Protein AF-A0A4Q2JYL3-F1 (afdb_monomer)

Radius of gyration: 33.73 Å; Cα contacts (8 Å, |Δi|>4): 161; chains: 1; bounding box: 104×69×76 Å

Sequence (276 aa):
MSAKNVKRTWGSVMSLVLPLVVVGASAMAISYATLIDVARVNGMPLPELFPILIDVGTVACMVAAAQFRTLGINGRWLAYATFFALSAISVFANATHALGAADLSSTTLGVAIMLAATPPAALVAITHLVMKLVPDIKERERIAAASATRDGARHDAAWRASRRDTRVRDNPTTSRPDATPTTTQSVAVSSAATAVDDAVAGASASDAVMRHTQAATRARSPQMSKGSWRVDARIREALEQGMTPSGREVADWLGGKSTRTGQRYLAAYLERENAA

pLDDT: mean 72.35, std 21.14, range [26.45, 94.62]

Structure (mmCIF, N/CA/C/O backbone):
data_AF-A0A4Q2JYL3-F1
#
_entry.id   AF-A0A4Q2JYL3-F1
#
loop_
_atom_site.group_PDB
_atom_site.id
_atom_site.type_symbol
_atom_site.label_atom_id
_atom_site.label_alt_id
_atom_site.label_comp_id
_atom_site.label_asym_id
_atom_site.label_entity_id
_atom_site.label_seq_id
_atom_site.pdbx_PDB_ins_code
_atom_site.Cartn_x
_atom_site.Cartn_y
_atom_site.Cartn_z
_atom_site.occupancy
_atom_site.B_iso_or_equiv
_atom_site.auth_seq_id
_atom_site.auth_comp_id
_atom_site.auth_asym_id
_atom_site.auth_atom_id
_atom_site.pdbx_PDB_model_num
ATOM 1 N N . MET A 1 1 ? -17.447 31.690 7.468 1.00 38.66 1 MET A N 1
ATOM 2 C CA . MET A 1 1 ? -18.055 30.435 6.970 1.00 38.66 1 MET A CA 1
ATOM 3 C C . MET A 1 1 ? -17.759 29.328 7.973 1.00 38.66 1 MET A C 1
ATOM 5 O O . MET A 1 1 ? -16.604 28.966 8.137 1.00 38.66 1 MET A O 1
ATOM 9 N N . SER A 1 2 ? -18.767 28.876 8.723 1.00 37.22 2 SER A N 1
ATOM 10 C CA . SER A 1 2 ? -18.599 27.862 9.774 1.00 37.22 2 SER A CA 1
ATOM 11 C C . SER A 1 2 ? -18.529 26.471 9.141 1.00 37.22 2 SER A C 1
ATOM 13 O O . SER A 1 2 ? -19.468 26.060 8.455 1.00 37.22 2 SER A O 1
ATOM 15 N N . ALA A 1 3 ? -17.407 25.771 9.322 1.00 47.69 3 ALA A N 1
ATOM 16 C CA . ALA A 1 3 ? -17.228 24.407 8.846 1.00 47.69 3 ALA A CA 1
ATOM 17 C C . ALA A 1 3 ? -18.251 23.502 9.548 1.00 47.69 3 ALA A C 1
ATOM 19 O O . ALA A 1 3 ? -18.114 23.172 10.726 1.00 47.69 3 ALA A O 1
ATOM 20 N N . LYS A 1 4 ? -19.316 23.128 8.828 1.00 48.03 4 LYS A N 1
ATOM 21 C CA . LYS A 1 4 ? -20.275 22.119 9.287 1.00 48.03 4 LYS A CA 1
ATOM 22 C C . LYS A 1 4 ? -19.479 20.871 9.669 1.00 48.03 4 LYS A C 1
ATOM 24 O O . LYS A 1 4 ? -18.744 20.343 8.842 1.00 48.03 4 LYS A O 1
ATOM 29 N N . ASN A 1 5 ? -19.633 20.422 10.916 1.00 46.19 5 ASN A N 1
ATOM 30 C CA . ASN A 1 5 ? -19.045 19.190 11.438 1.00 46.19 5 ASN A CA 1
ATOM 31 C C . ASN A 1 5 ? -19.449 18.004 10.550 1.00 46.19 5 ASN A C 1
ATOM 33 O O . ASN A 1 5 ? -20.521 17.418 10.723 1.00 46.19 5 ASN A O 1
ATOM 37 N N . VAL A 1 6 ? -18.600 17.667 9.578 1.00 56.69 6 VAL A N 1
ATOM 38 C CA . VAL A 1 6 ? -18.769 16.485 8.737 1.00 56.69 6 VAL A CA 1
ATOM 39 C C . VAL A 1 6 ? -18.528 15.281 9.635 1.00 56.69 6 VAL A C 1
ATOM 41 O O . VAL A 1 6 ? -17.403 15.005 10.048 1.00 56.69 6 VAL A O 1
ATOM 44 N N 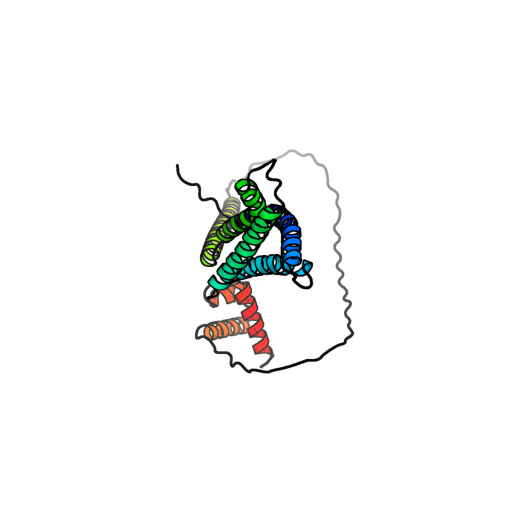. LYS A 1 7 ? -19.603 14.570 9.979 1.00 56.25 7 LYS A N 1
ATOM 45 C CA . LYS A 1 7 ? -19.501 13.303 10.700 1.00 56.25 7 LYS A CA 1
ATOM 46 C C . LYS A 1 7 ? -18.816 12.305 9.769 1.00 56.25 7 LYS A C 1
ATOM 48 O O . LYS A 1 7 ? -19.453 11.815 8.843 1.00 56.25 7 LYS A O 1
ATOM 53 N N . ARG A 1 8 ? -17.529 12.013 9.995 1.00 59.84 8 ARG A N 1
ATOM 54 C CA . ARG A 1 8 ? -16.847 10.881 9.349 1.00 59.84 8 ARG A CA 1
ATOM 55 C C . ARG A 1 8 ? -17.521 9.598 9.823 1.00 59.84 8 ARG A C 1
ATOM 57 O O . ARG A 1 8 ? -17.229 9.097 10.906 1.00 59.84 8 ARG A O 1
ATOM 64 N N . THR A 1 9 ? -18.471 9.097 9.045 1.00 63.50 9 THR A N 1
ATOM 65 C CA . THR A 1 9 ? -19.077 7.791 9.283 1.00 63.50 9 THR A CA 1
ATOM 66 C C . THR A 1 9 ? -18.184 6.715 8.677 1.00 63.50 9 THR A C 1
ATOM 68 O O . THR A 1 9 ? -17.518 6.924 7.664 1.00 63.50 9 THR A O 1
ATOM 71 N N . TRP A 1 10 ? -18.158 5.537 9.300 1.00 65.19 10 TRP A N 1
ATOM 72 C CA . TRP A 1 10 ? -17.388 4.393 8.802 1.00 65.19 10 TRP A CA 1
ATOM 73 C C . TRP A 1 10 ? -17.816 3.988 7.378 1.00 65.19 10 TRP A C 1
ATOM 75 O O . TRP A 1 10 ? -16.980 3.589 6.574 1.00 65.19 10 TRP A O 1
ATOM 85 N N . GLY A 1 11 ? -19.086 4.224 7.025 1.00 66.00 11 GLY A N 1
ATOM 86 C CA . GLY A 1 11 ? -19.598 4.078 5.661 1.00 66.00 11 GLY A CA 1
ATOM 87 C C . GLY A 1 11 ? -18.882 4.956 4.626 1.00 66.00 11 GLY A C 1
ATOM 88 O O . GLY A 1 11 ? -18.621 4.479 3.529 1.00 66.00 11 GLY A O 1
ATOM 89 N N . SER A 1 12 ? -18.469 6.182 4.978 1.00 69.31 12 SER A N 1
ATOM 90 C CA . SER A 1 12 ? -17.684 7.048 4.080 1.00 69.31 12 SER A CA 1
ATOM 91 C C . SER A 1 12 ? -16.256 6.544 3.847 1.00 69.31 12 SER A C 1
ATOM 93 O O . SER A 1 12 ? -15.650 6.854 2.828 1.00 69.31 12 SER A O 1
ATOM 95 N N . VAL A 1 13 ? -15.696 5.775 4.787 1.00 69.31 13 VAL A N 1
ATOM 96 C CA . VAL A 1 13 ? -14.394 5.116 4.592 1.00 69.31 13 VAL A CA 1
ATOM 97 C C . VAL A 1 13 ? -14.570 3.881 3.712 1.00 69.31 13 VAL A C 1
ATOM 99 O O . VAL A 1 13 ? -13.780 3.657 2.803 1.00 69.31 13 VAL A O 1
ATOM 102 N N . MET A 1 14 ? -15.632 3.105 3.940 1.00 76.69 14 MET A N 1
ATOM 103 C CA . MET A 1 14 ? -15.923 1.913 3.140 1.00 76.69 14 MET A CA 1
ATOM 104 C C . MET A 1 14 ? -16.265 2.242 1.684 1.00 76.69 14 MET A C 1
ATOM 106 O O . MET A 1 14 ? -15.855 1.506 0.793 1.00 76.69 14 MET A O 1
ATOM 110 N N . SER A 1 15 ? -16.919 3.376 1.409 1.00 79.69 15 SER A N 1
ATOM 111 C CA . SER A 1 15 ? -17.179 3.817 0.031 1.00 79.69 15 SER A CA 1
ATOM 112 C C . SER A 1 15 ? -15.904 4.107 -0.768 1.00 79.69 15 SER A C 1
ATOM 114 O O . SER A 1 15 ? -15.945 4.117 -1.994 1.00 79.69 15 SER A O 1
ATOM 116 N N . LEU A 1 16 ? -14.766 4.329 -0.098 1.00 80.50 16 LEU A N 1
ATOM 117 C CA . LEU A 1 16 ? -13.471 4.536 -0.749 1.00 80.50 16 LEU A CA 1
ATOM 118 C C . LEU A 1 16 ? -12.736 3.228 -1.059 1.00 80.50 16 LEU A C 1
ATOM 120 O O . LEU A 1 16 ? -11.758 3.259 -1.796 1.00 80.50 16 LEU A O 1
ATOM 124 N N . VAL A 1 17 ? -13.189 2.087 -0.532 1.00 83.75 17 VAL A N 1
ATOM 125 C CA . VAL A 1 17 ? -12.500 0.802 -0.728 1.00 83.75 17 VAL A CA 1
ATOM 126 C C . VAL A 1 17 ? -12.517 0.399 -2.197 1.00 83.75 17 VAL A C 1
ATOM 128 O O . VAL A 1 17 ? -11.471 0.081 -2.746 1.00 83.75 17 VAL A O 1
ATOM 131 N N . LEU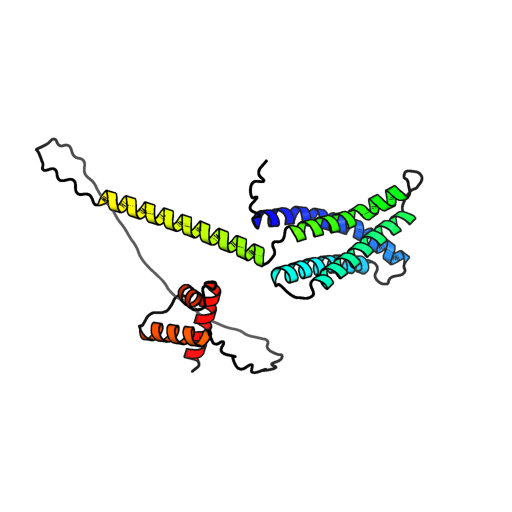 A 1 18 ? -13.676 0.465 -2.856 1.00 85.19 18 LEU A N 1
ATOM 132 C CA . LEU A 1 18 ? -13.796 0.089 -4.264 1.00 85.19 18 LEU A CA 1
ATOM 133 C C . LEU A 1 18 ? -12.893 0.932 -5.191 1.00 85.19 18 LEU A C 1
ATOM 135 O O . LEU A 1 18 ? -12.086 0.337 -5.904 1.00 85.19 18 LEU A O 1
ATOM 139 N N . PRO A 1 19 ? -12.947 2.281 -5.180 1.00 84.50 19 PRO A N 1
ATOM 140 C CA . PRO A 1 19 ? -12.054 3.078 -6.019 1.00 84.50 19 PRO A CA 1
ATOM 141 C C . PRO A 1 19 ? -10.578 2.892 -5.644 1.00 84.50 19 PRO A C 1
ATOM 143 O O . PRO A 1 19 ? -9.729 2.902 -6.530 1.00 84.50 19 PRO A O 1
ATOM 146 N N . LEU A 1 20 ? -10.261 2.663 -4.363 1.00 86.06 20 LEU A N 1
ATOM 147 C CA . LEU A 1 20 ? -8.894 2.369 -3.932 1.00 86.06 20 LEU A CA 1
ATOM 148 C C . LEU A 1 20 ? -8.377 1.056 -4.523 1.00 86.06 20 LEU A C 1
ATOM 150 O O . LEU A 1 20 ? -7.242 1.013 -4.984 1.00 86.06 20 LEU A O 1
ATOM 154 N N . VAL A 1 21 ? -9.198 0.005 -4.529 1.00 87.88 21 VAL A N 1
ATOM 155 C CA . VAL A 1 21 ? -8.836 -1.288 -5.121 1.00 87.88 21 VAL A CA 1
ATOM 156 C C . VAL A 1 21 ? -8.638 -1.145 -6.626 1.00 87.88 21 VAL A C 1
ATOM 158 O O . VAL A 1 21 ? -7.640 -1.629 -7.142 1.00 87.88 21 VAL A O 1
ATOM 161 N N . VAL A 1 22 ? -9.529 -0.434 -7.324 1.00 88.88 22 VAL A N 1
ATOM 162 C CA . VAL A 1 22 ? -9.417 -0.230 -8.777 1.00 88.88 22 VAL A CA 1
ATOM 163 C C . VAL A 1 22 ? -8.145 0.543 -9.134 1.00 88.88 22 VAL A C 1
ATOM 165 O O . VAL A 1 22 ? -7.361 0.086 -9.966 1.00 88.88 22 VAL A O 1
ATOM 168 N N . VAL A 1 23 ? -7.904 1.688 -8.489 1.00 85.69 23 VAL A N 1
ATOM 169 C CA . VAL A 1 23 ? -6.715 2.514 -8.753 1.00 85.69 23 VAL A CA 1
ATOM 170 C C . VAL A 1 23 ? -5.442 1.794 -8.315 1.00 85.69 23 VAL A C 1
ATOM 172 O O . VAL A 1 23 ? -4.471 1.767 -9.066 1.00 85.69 23 VAL A O 1
ATOM 175 N N . GLY A 1 24 ? -5.454 1.174 -7.133 1.00 87.31 24 GLY A N 1
ATOM 176 C CA . GLY A 1 24 ? -4.320 0.424 -6.600 1.00 87.31 24 GLY A CA 1
ATOM 177 C C . GLY A 1 24 ? -3.933 -0.749 -7.495 1.00 87.31 24 GLY A C 1
ATOM 178 O O . GLY A 1 24 ? -2.772 -0.855 -7.874 1.00 87.31 24 GLY A O 1
ATOM 179 N N . ALA A 1 25 ? -4.899 -1.576 -7.903 1.00 88.44 25 ALA A N 1
ATOM 180 C CA . ALA A 1 25 ? -4.650 -2.718 -8.779 1.00 88.44 25 ALA A CA 1
ATOM 181 C C . ALA A 1 25 ? -4.160 -2.284 -10.166 1.00 88.44 25 ALA A C 1
ATOM 183 O O . ALA A 1 25 ? -3.231 -2.883 -10.696 1.00 88.44 25 ALA A O 1
ATOM 184 N N . SER A 1 26 ? -4.731 -1.215 -10.731 1.00 89.62 26 SER A N 1
ATOM 185 C CA . SER A 1 26 ? -4.299 -0.689 -12.034 1.00 89.62 26 SER A CA 1
ATOM 186 C C . SER A 1 26 ? -2.867 -0.151 -11.981 1.00 89.62 26 SER A C 1
ATOM 188 O O . SER A 1 26 ? -2.058 -0.449 -12.856 1.00 89.62 26 SER A O 1
ATOM 190 N N . ALA A 1 27 ? -2.527 0.606 -10.934 1.00 90.50 27 ALA A N 1
ATOM 191 C CA . ALA A 1 27 ? -1.177 1.127 -10.740 1.00 90.50 27 ALA A CA 1
ATOM 192 C C . ALA A 1 27 ? -0.156 0.007 -10.492 1.00 90.50 27 ALA A C 1
ATOM 194 O O . ALA A 1 27 ? 0.931 0.035 -11.070 1.00 90.50 27 ALA A O 1
ATOM 195 N N . MET A 1 28 ? -0.517 -0.992 -9.680 1.00 89.56 28 MET A N 1
ATOM 196 C CA . MET A 1 28 ? 0.326 -2.163 -9.441 1.00 89.56 28 MET A CA 1
ATOM 197 C C . MET A 1 28 ? 0.521 -2.983 -10.713 1.00 89.56 28 MET A C 1
ATOM 199 O O . MET A 1 28 ? 1.648 -3.352 -10.996 1.00 89.56 28 MET A O 1
ATOM 203 N N . ALA A 1 29 ? -0.508 -3.178 -11.542 1.00 90.81 29 ALA A N 1
ATOM 204 C CA . ALA A 1 29 ? -0.372 -3.900 -12.808 1.00 90.81 29 ALA A CA 1
ATOM 205 C C . ALA A 1 29 ? 0.616 -3.225 -13.778 1.00 90.81 29 ALA A C 1
ATOM 207 O O . ALA A 1 29 ? 1.434 -3.906 -14.393 1.00 90.81 29 ALA A O 1
ATOM 208 N N . ILE A 1 30 ? 0.579 -1.891 -13.888 1.00 89.81 30 ILE A N 1
ATOM 209 C CA . ILE A 1 30 ? 1.541 -1.135 -14.708 1.00 89.81 30 ILE A CA 1
ATOM 210 C C . ILE A 1 30 ? 2.956 -1.287 -14.136 1.00 89.81 30 ILE A C 1
ATOM 212 O O . ILE A 1 30 ? 3.891 -1.624 -14.860 1.00 89.81 30 ILE A O 1
ATOM 216 N N . SER A 1 31 ? 3.103 -1.087 -12.825 1.00 91.12 31 SER A N 1
ATOM 217 C CA . SER A 1 31 ? 4.386 -1.193 -12.124 1.00 91.12 31 SER A CA 1
ATOM 218 C C . SER A 1 31 ? 4.969 -2.612 -12.194 1.00 91.12 31 SER A C 1
ATOM 220 O O . SER A 1 31 ? 6.175 -2.769 -12.358 1.00 91.12 31 SER A O 1
ATOM 222 N N . TYR A 1 32 ? 4.124 -3.644 -12.149 1.00 93.06 32 TYR A N 1
ATOM 223 C CA . TYR A 1 32 ? 4.496 -5.059 -12.159 1.00 93.06 32 TYR A CA 1
ATOM 224 C C . TYR A 1 32 ? 5.374 -5.409 -13.363 1.00 93.06 32 TYR A C 1
ATOM 226 O O . TYR A 1 32 ? 6.474 -5.931 -13.188 1.00 93.06 32 TYR A O 1
ATOM 234 N N . ALA A 1 33 ? 4.936 -5.042 -14.571 1.00 92.38 33 ALA A N 1
ATOM 235 C CA . ALA A 1 33 ? 5.698 -5.281 -15.795 1.00 92.38 33 ALA A CA 1
ATOM 236 C C . ALA A 1 33 ? 7.063 -4.570 -15.764 1.00 92.38 33 ALA A C 1
ATOM 238 O O . ALA A 1 33 ? 8.092 -5.189 -16.024 1.00 92.38 33 ALA A O 1
ATOM 239 N N . THR A 1 34 ? 7.091 -3.298 -15.351 1.00 92.12 34 THR A N 1
ATOM 240 C CA . THR A 1 34 ? 8.350 -2.535 -15.276 1.00 92.12 34 THR A CA 1
ATOM 241 C C . THR A 1 34 ? 9.332 -3.129 -14.266 1.00 92.12 34 THR A C 1
ATOM 243 O O . THR A 1 34 ? 10.532 -3.190 -14.518 1.00 92.12 34 THR A O 1
ATOM 246 N N . LEU A 1 35 ? 8.831 -3.604 -13.123 1.00 91.44 35 LEU A N 1
ATOM 247 C CA . LEU A 1 35 ? 9.632 -4.196 -12.058 1.00 91.44 35 LEU A CA 1
ATOM 248 C C . LEU A 1 35 ? 10.236 -5.530 -12.493 1.00 91.44 35 LEU A C 1
ATOM 250 O O . LEU A 1 35 ? 11.378 -5.814 -12.138 1.00 91.44 35 LEU A O 1
ATOM 254 N N . ILE A 1 36 ? 9.508 -6.318 -13.284 1.00 94.62 36 ILE A N 1
ATOM 255 C CA . ILE A 1 36 ? 10.031 -7.542 -13.892 1.00 94.62 36 ILE A CA 1
ATOM 256 C C . ILE A 1 36 ? 11.177 -7.222 -14.838 1.00 94.62 36 ILE A C 1
ATOM 258 O O . ILE A 1 36 ? 12.224 -7.861 -14.759 1.00 94.62 36 ILE A O 1
ATOM 262 N N . ASP A 1 37 ? 11.001 -6.242 -15.719 1.00 92.50 37 ASP A N 1
ATOM 263 C CA . ASP A 1 37 ? 12.027 -5.902 -16.700 1.00 92.50 37 ASP A CA 1
ATOM 264 C C . ASP A 1 37 ? 13.274 -5.337 -16.015 1.00 92.50 37 ASP A C 1
ATOM 266 O O . ASP A 1 37 ? 14.391 -5.761 -16.312 1.00 92.50 37 ASP A O 1
ATOM 270 N N . VAL A 1 38 ? 13.100 -4.495 -14.993 1.00 92.12 38 VAL A N 1
ATOM 271 C CA . VAL A 1 38 ? 14.208 -4.046 -14.139 1.00 92.12 38 VAL A CA 1
ATOM 272 C C . VAL A 1 38 ? 14.876 -5.231 -13.434 1.00 92.12 38 VAL A C 1
ATOM 274 O O . VAL A 1 38 ? 16.103 -5.320 -13.433 1.00 92.12 38 VAL A O 1
ATOM 277 N N . ALA A 1 39 ? 14.117 -6.174 -12.872 1.00 92.75 39 ALA A N 1
ATOM 278 C CA . ALA A 1 39 ? 14.670 -7.363 -12.221 1.00 92.75 39 ALA A CA 1
ATOM 279 C C . ALA A 1 39 ? 15.463 -8.249 -13.198 1.00 92.75 39 ALA A C 1
ATOM 281 O O . ALA A 1 39 ? 16.560 -8.703 -12.866 1.00 92.75 39 ALA A O 1
ATOM 282 N N . ARG A 1 40 ? 14.944 -8.450 -14.416 1.00 93.00 40 ARG A N 1
ATOM 283 C CA . ARG A 1 40 ? 15.605 -9.200 -15.496 1.00 93.00 40 ARG A CA 1
ATOM 284 C C . ARG A 1 40 ? 16.917 -8.546 -15.902 1.00 93.00 40 ARG A C 1
ATOM 286 O O . ARG A 1 40 ? 17.938 -9.226 -15.953 1.00 93.00 40 ARG A O 1
ATOM 293 N N . VAL A 1 41 ? 16.906 -7.233 -16.139 1.00 92.00 41 VAL A N 1
ATOM 294 C CA . VAL A 1 41 ? 18.102 -6.468 -16.527 1.00 92.00 41 VAL A CA 1
ATOM 295 C C . VAL A 1 41 ? 19.179 -6.517 -15.439 1.00 92.00 41 VAL A C 1
ATOM 297 O O . VAL A 1 41 ? 20.365 -6.547 -15.751 1.00 92.00 41 VAL A O 1
ATOM 300 N N . ASN A 1 42 ? 18.784 -6.595 -14.166 1.00 90.94 42 ASN A N 1
ATOM 301 C CA . ASN A 1 42 ? 19.707 -6.720 -13.035 1.00 90.94 42 ASN A CA 1
ATOM 302 C C . ASN A 1 42 ? 20.092 -8.178 -12.701 1.00 90.94 42 ASN A C 1
ATOM 304 O O . ASN A 1 42 ? 20.743 -8.418 -11.685 1.00 90.94 42 ASN A O 1
ATOM 308 N N . GLY A 1 43 ? 19.710 -9.157 -13.530 1.00 90.62 43 GLY A N 1
ATOM 309 C CA . GLY A 1 43 ? 20.125 -10.556 -13.380 1.00 90.62 43 GLY A CA 1
ATOM 310 C C . GLY A 1 43 ? 19.503 -11.288 -12.187 1.00 90.62 43 GLY A C 1
ATOM 311 O O . GLY A 1 43 ? 20.082 -12.257 -11.695 1.00 90.62 43 GLY A O 1
ATOM 312 N N . MET A 1 44 ? 18.344 -10.839 -11.692 1.00 92.12 44 MET A N 1
ATOM 313 C CA . MET A 1 44 ? 17.680 -11.486 -10.558 1.00 92.12 44 MET A CA 1
ATOM 314 C C . MET A 1 44 ? 17.120 -12.865 -10.955 1.00 92.12 44 MET A C 1
ATOM 316 O O . MET A 1 44 ? 16.416 -12.969 -11.966 1.00 92.12 44 MET A O 1
ATOM 320 N N . PRO A 1 45 ? 17.354 -13.927 -10.160 1.00 87.31 45 PRO A N 1
ATOM 321 C CA . PRO A 1 45 ? 16.650 -15.187 -10.354 1.00 87.31 45 PRO A CA 1
ATOM 322 C C . PRO A 1 45 ? 15.161 -14.993 -10.031 1.00 87.31 45 PRO A C 1
ATOM 324 O O . PRO A 1 45 ? 14.824 -14.395 -9.013 1.00 87.31 45 PRO A O 1
ATOM 327 N N . LEU A 1 46 ? 14.273 -15.521 -10.882 1.00 93.06 46 LEU A N 1
ATOM 328 C CA . LEU A 1 46 ? 12.809 -15.402 -10.744 1.00 93.06 46 LEU A CA 1
ATOM 329 C C . LEU A 1 46 ? 12.317 -13.935 -10.686 1.00 93.06 46 LEU A C 1
ATOM 331 O O . LEU A 1 46 ? 11.717 -13.517 -9.694 1.00 93.06 46 LEU A O 1
ATOM 335 N N . PRO A 1 47 ? 12.516 -13.149 -11.759 1.00 92.75 47 PRO A N 1
ATOM 336 C CA . PRO A 1 47 ? 12.181 -11.721 -11.796 1.00 92.75 47 PRO A CA 1
ATOM 337 C C . PRO A 1 47 ? 10.695 -11.426 -11.531 1.00 92.75 47 PRO A C 1
ATOM 339 O O . PRO A 1 47 ? 10.366 -10.372 -10.998 1.00 92.75 47 PRO A O 1
ATOM 342 N N . GLU A 1 48 ? 9.809 -12.384 -11.818 1.00 93.44 48 GLU A N 1
ATOM 343 C CA . GLU A 1 48 ? 8.365 -12.318 -11.545 1.00 93.44 48 GLU A CA 1
ATOM 344 C C . GLU A 1 48 ? 8.031 -12.176 -10.050 1.00 93.44 48 GLU A C 1
ATOM 346 O O . GLU A 1 48 ? 6.977 -11.648 -9.693 1.00 93.44 48 GLU A O 1
ATOM 351 N N . LEU A 1 49 ? 8.917 -12.638 -9.156 1.00 94.31 49 LEU A N 1
ATOM 352 C CA . LEU A 1 49 ? 8.709 -12.568 -7.706 1.00 94.31 49 LEU A CA 1
ATOM 353 C C . LEU A 1 49 ? 9.057 -11.199 -7.121 1.00 94.31 49 LEU A C 1
ATOM 355 O O . LEU A 1 49 ? 8.551 -10.846 -6.055 1.00 94.31 49 LEU A O 1
ATOM 359 N N . PHE A 1 50 ? 9.903 -10.426 -7.800 1.00 92.94 50 PHE A N 1
ATOM 360 C CA . PHE A 1 50 ? 10.332 -9.116 -7.327 1.00 92.94 50 PHE A CA 1
ATOM 361 C C . PHE A 1 50 ? 9.160 -8.143 -7.118 1.00 92.94 50 PHE A C 1
ATOM 363 O O . PHE A 1 50 ? 9.001 -7.661 -5.993 1.00 92.94 50 PHE A O 1
ATOM 370 N N . PRO A 1 51 ? 8.282 -7.885 -8.108 1.00 92.44 51 PRO A N 1
ATOM 371 C CA . PRO A 1 51 ? 7.118 -7.034 -7.879 1.00 92.44 51 PRO A CA 1
ATOM 372 C C . PRO A 1 51 ? 6.147 -7.604 -6.846 1.00 92.44 51 PRO A C 1
ATOM 374 O O . PRO A 1 51 ? 5.616 -6.841 -6.046 1.00 92.44 51 PRO A O 1
ATOM 377 N N . ILE A 1 52 ? 5.968 -8.930 -6.784 1.00 93.00 52 ILE A N 1
ATOM 378 C CA . ILE A 1 52 ? 5.093 -9.565 -5.782 1.00 93.00 52 ILE A CA 1
ATOM 379 C C . ILE A 1 52 ? 5.580 -9.229 -4.370 1.00 93.00 52 ILE A C 1
ATOM 381 O O . ILE A 1 52 ? 4.777 -8.882 -3.505 1.00 93.00 52 ILE A O 1
ATOM 385 N N . LEU A 1 53 ? 6.892 -9.289 -4.133 1.00 92.31 53 LEU A N 1
ATOM 386 C CA . LEU A 1 53 ? 7.482 -8.945 -2.843 1.00 92.31 53 LEU A CA 1
ATOM 387 C C . LEU A 1 53 ? 7.236 -7.474 -2.478 1.00 92.31 53 LEU A C 1
ATOM 389 O O . LEU A 1 53 ? 6.889 -7.175 -1.333 1.00 92.31 53 LEU A O 1
ATOM 393 N N . ILE A 1 54 ? 7.387 -6.567 -3.447 1.00 92.12 54 ILE A N 1
ATOM 394 C CA . ILE A 1 54 ? 7.146 -5.133 -3.250 1.00 92.12 54 ILE A CA 1
ATOM 395 C C . ILE A 1 54 ? 5.663 -4.861 -2.968 1.00 92.12 54 ILE A C 1
ATOM 397 O O . ILE A 1 54 ? 5.346 -4.174 -1.994 1.00 92.12 54 ILE A O 1
ATOM 401 N N . ASP A 1 55 ? 4.752 -5.430 -3.754 1.00 91.12 55 ASP A N 1
ATOM 402 C CA . ASP A 1 55 ? 3.314 -5.178 -3.656 1.00 91.12 55 ASP A CA 1
ATOM 403 C C . ASP A 1 55 ? 2.716 -5.790 -2.385 1.00 91.12 55 ASP A C 1
ATOM 405 O O . ASP A 1 55 ? 2.089 -5.090 -1.582 1.00 91.12 55 ASP A O 1
ATOM 409 N N . VAL A 1 56 ? 2.973 -7.080 -2.139 1.00 90.56 56 VAL A N 1
ATOM 410 C CA . VAL A 1 56 ? 2.505 -7.776 -0.931 1.00 90.56 56 VAL A CA 1
ATOM 411 C C . VAL A 1 56 ? 3.129 -7.151 0.314 1.00 90.56 56 VAL A C 1
ATOM 413 O O . VAL A 1 56 ? 2.430 -6.943 1.306 1.00 90.56 56 VAL A O 1
ATOM 416 N N . GLY A 1 57 ? 4.413 -6.783 0.262 1.00 90.62 57 GLY A N 1
ATOM 417 C CA . GLY A 1 57 ? 5.088 -6.074 1.347 1.00 90.62 57 GLY A CA 1
ATOM 418 C C . GLY A 1 57 ? 4.452 -4.713 1.641 1.00 90.62 57 GLY A C 1
ATOM 419 O O . GLY A 1 57 ? 4.219 -4.376 2.804 1.00 90.62 57 GLY A O 1
ATOM 420 N N . THR A 1 58 ? 4.105 -3.949 0.603 1.00 90.62 58 THR A N 1
ATOM 421 C CA . THR A 1 58 ? 3.464 -2.631 0.729 1.00 90.62 58 THR A CA 1
ATOM 422 C C . THR A 1 58 ? 2.073 -2.752 1.352 1.00 90.62 58 THR A C 1
ATOM 424 O O . THR A 1 58 ? 1.761 -2.045 2.316 1.00 90.62 58 THR A O 1
ATOM 427 N N . VAL A 1 59 ? 1.257 -3.699 0.877 1.00 89.06 59 VAL A N 1
ATOM 428 C CA . VAL A 1 59 ? -0.073 -3.984 1.440 1.00 89.06 59 VAL A CA 1
ATOM 429 C C . VAL A 1 59 ? 0.033 -4.484 2.884 1.00 89.06 59 VAL A C 1
ATOM 431 O O . VAL A 1 59 ? -0.699 -4.007 3.754 1.00 89.06 59 VAL A O 1
ATOM 434 N N . ALA A 1 60 ? 0.978 -5.380 3.184 1.00 88.94 60 ALA A N 1
ATOM 435 C CA . ALA A 1 60 ? 1.218 -5.866 4.541 1.00 88.94 60 ALA A CA 1
ATOM 436 C C . ALA A 1 60 ? 1.610 -4.724 5.491 1.00 88.94 60 ALA A C 1
ATOM 438 O O . ALA A 1 60 ? 1.082 -4.641 6.602 1.00 88.94 60 ALA A O 1
ATOM 439 N N . CYS A 1 61 ? 2.464 -3.795 5.047 1.00 90.56 61 CYS A N 1
ATOM 440 C CA . CYS A 1 61 ? 2.826 -2.614 5.829 1.00 90.56 61 CYS A CA 1
ATOM 441 C C . CYS A 1 61 ? 1.630 -1.682 6.056 1.00 90.56 61 CYS A C 1
ATOM 443 O O . CYS A 1 61 ? 1.465 -1.173 7.165 1.00 90.56 61 CYS A O 1
ATOM 445 N N . MET A 1 62 ? 0.766 -1.489 5.055 1.00 87.94 62 MET A N 1
ATOM 446 C CA . MET A 1 62 ? -0.463 -0.700 5.194 1.00 87.94 62 MET A CA 1
ATOM 447 C C . MET A 1 62 ? -1.404 -1.315 6.240 1.00 87.94 62 MET A C 1
ATOM 449 O O . MET A 1 62 ? -1.883 -0.620 7.142 1.00 87.94 62 MET A O 1
ATOM 453 N N . VAL A 1 63 ? -1.637 -2.627 6.160 1.00 86.56 63 VAL A N 1
ATOM 454 C CA . VAL A 1 63 ? -2.469 -3.363 7.120 1.00 86.56 63 VAL A CA 1
ATOM 455 C C . VAL A 1 63 ? -1.856 -3.309 8.520 1.00 86.56 63 VAL A C 1
ATOM 457 O O . VAL A 1 63 ? -2.569 -3.033 9.485 1.00 86.56 63 VAL A O 1
ATOM 460 N N . ALA A 1 64 ? -0.542 -3.502 8.650 1.00 86.62 64 ALA A N 1
ATOM 461 C CA . ALA A 1 64 ? 0.164 -3.408 9.925 1.00 86.62 64 ALA A CA 1
ATOM 462 C C . ALA A 1 64 ? 0.080 -1.995 10.521 1.00 86.62 64 ALA A C 1
ATOM 464 O O . ALA A 1 64 ? -0.254 -1.841 11.694 1.00 86.62 64 ALA A O 1
ATOM 465 N N . ALA A 1 65 ? 0.296 -0.950 9.718 1.00 85.25 65 ALA A N 1
ATOM 466 C CA . ALA A 1 65 ? 0.155 0.438 10.149 1.00 85.25 65 ALA A CA 1
ATOM 467 C C . ALA A 1 65 ? -1.273 0.735 10.633 1.00 85.25 65 ALA A C 1
ATOM 469 O O . ALA A 1 65 ? -1.459 1.435 11.636 1.00 85.25 65 ALA A O 1
ATOM 470 N N . ALA A 1 66 ? -2.284 0.177 9.958 1.00 81.31 66 ALA A N 1
ATOM 471 C CA . ALA A 1 66 ? -3.683 0.339 10.335 1.00 81.31 66 ALA A CA 1
ATOM 472 C C . ALA A 1 66 ? -3.964 -0.376 11.654 1.00 81.31 66 ALA A C 1
ATOM 474 O O . ALA A 1 66 ? -4.520 0.230 12.570 1.00 81.31 66 ALA A O 1
ATOM 475 N N . GLN A 1 67 ? -3.496 -1.617 11.793 1.00 82.44 67 GLN A N 1
ATOM 476 C CA . GLN A 1 67 ? -3.623 -2.384 13.026 1.00 82.44 67 GLN A CA 1
ATOM 477 C C . GLN A 1 67 ? -2.925 -1.692 14.197 1.00 82.44 67 GLN A C 1
ATOM 479 O O . GLN A 1 67 ? -3.560 -1.476 15.227 1.00 82.44 67 GLN A O 1
ATOM 484 N N . PHE A 1 68 ? -1.679 -1.241 14.036 1.00 85.12 68 PHE A N 1
ATOM 485 C CA . PHE A 1 68 ? -0.947 -0.508 15.072 1.00 85.12 68 PHE A CA 1
ATOM 486 C C . PHE A 1 68 ? -1.662 0.775 15.497 1.00 85.12 68 PHE A C 1
ATOM 488 O O . PHE A 1 68 ? -1.693 1.094 16.687 1.00 85.12 68 PHE A O 1
ATOM 495 N N . ARG A 1 69 ? -2.285 1.488 14.550 1.00 76.75 69 ARG A N 1
ATOM 496 C CA . ARG A 1 69 ? -3.116 2.662 14.845 1.00 76.75 69 ARG A CA 1
ATOM 497 C C . ARG A 1 69 ? -4.384 2.279 15.610 1.00 76.75 69 ARG A C 1
ATOM 499 O O . ARG A 1 69 ? -4.717 2.949 16.578 1.00 76.75 69 ARG A O 1
ATOM 506 N N . THR A 1 70 ? -5.063 1.200 15.222 1.00 71.88 70 THR A N 1
ATOM 507 C CA . THR A 1 70 ? -6.298 0.755 15.892 1.00 71.88 70 THR A CA 1
ATOM 508 C C . THR A 1 70 ? -6.069 0.115 17.258 1.00 71.88 70 THR A C 1
ATOM 510 O O . THR A 1 70 ? -6.925 0.244 18.122 1.00 71.88 70 THR A O 1
ATOM 513 N N . LEU A 1 71 ? -4.936 -0.559 17.464 1.00 78.50 71 LEU A N 1
ATOM 514 C CA . LEU A 1 71 ? -4.620 -1.310 18.682 1.00 78.50 71 LEU A CA 1
ATOM 515 C C . LEU A 1 71 ? -3.757 -0.510 19.670 1.00 78.50 71 LEU A C 1
ATOM 517 O O . LEU A 1 71 ? -3.494 -0.986 20.769 1.00 78.50 71 LEU A O 1
ATOM 521 N N . GLY A 1 72 ? -3.293 0.687 19.293 1.00 73.50 72 GLY A N 1
ATOM 522 C CA . GLY A 1 72 ? -2.437 1.517 20.147 1.00 73.50 72 GLY A CA 1
ATOM 523 C C . GLY A 1 72 ? -1.048 0.919 20.401 1.00 73.50 72 GLY A C 1
ATOM 524 O O . GLY A 1 72 ? -0.436 1.211 21.424 1.00 73.50 72 GLY A O 1
ATOM 525 N N . ILE A 1 73 ? -0.551 0.077 19.491 1.00 79.19 73 ILE A N 1
ATOM 526 C CA . ILE A 1 73 ? 0.728 -0.630 19.644 1.00 79.19 73 ILE A CA 1
ATOM 527 C C . ILE A 1 73 ? 1.902 0.339 19.417 1.00 79.19 73 ILE A C 1
ATOM 529 O O . ILE A 1 73 ? 1.924 1.119 18.456 1.00 79.19 73 ILE A O 1
ATOM 533 N N . ASN A 1 74 ? 2.894 0.278 20.309 1.00 74.56 74 ASN A N 1
ATOM 534 C CA . ASN A 1 74 ? 4.160 1.001 20.176 1.00 74.56 74 ASN A CA 1
ATOM 535 C C . ASN A 1 74 ? 5.011 0.382 19.054 1.00 74.56 74 ASN A C 1
ATOM 537 O O . ASN A 1 74 ? 5.016 -0.831 18.883 1.00 74.56 74 ASN A O 1
ATOM 541 N N . GLY A 1 75 ? 5.732 1.204 18.285 1.00 73.00 75 GLY A N 1
ATOM 542 C CA . GLY A 1 75 ? 6.517 0.730 17.130 1.00 73.00 75 GLY A CA 1
ATOM 543 C C . GLY A 1 75 ? 5.860 0.955 15.763 1.00 73.00 75 GLY A C 1
ATOM 544 O O . GLY A 1 75 ? 6.356 0.467 14.751 1.00 73.00 75 GLY A O 1
ATOM 545 N N . ARG A 1 76 ? 4.790 1.763 15.697 1.00 82.44 76 ARG A N 1
ATOM 546 C CA . ARG A 1 76 ? 4.117 2.125 14.433 1.00 82.44 76 ARG A CA 1
ATOM 547 C C . ARG A 1 76 ? 5.051 2.686 13.357 1.00 82.44 76 ARG A C 1
ATOM 549 O O . ARG A 1 76 ? 4.726 2.573 12.181 1.00 82.44 76 ARG A O 1
ATOM 556 N N . TRP A 1 77 ? 6.177 3.300 13.747 1.00 85.81 77 TRP A N 1
ATOM 557 C CA . TRP A 1 77 ? 7.120 3.873 12.786 1.00 85.81 77 TRP A CA 1
ATOM 558 C C . TRP A 1 77 ? 7.627 2.801 11.832 1.00 85.81 77 TRP A C 1
ATOM 560 O O . TRP A 1 77 ? 7.792 3.111 10.661 1.00 85.81 77 TRP A O 1
A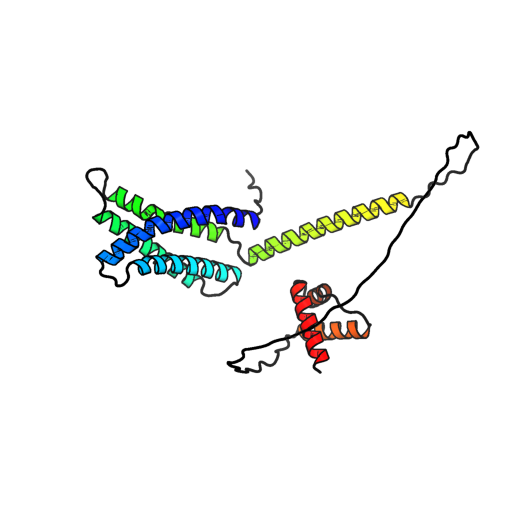TOM 570 N N . LEU A 1 78 ? 7.860 1.570 12.307 1.00 86.50 78 LEU A N 1
ATOM 571 C CA . LEU A 1 78 ? 8.501 0.535 11.502 1.00 86.50 78 LEU A CA 1
ATOM 572 C C . LEU A 1 78 ? 7.645 0.211 10.276 1.00 86.50 78 LEU A C 1
ATOM 574 O O . LEU A 1 78 ? 8.150 0.206 9.163 1.00 86.50 78 LEU A O 1
ATOM 578 N N . ALA A 1 79 ? 6.330 0.068 10.466 1.00 86.81 79 ALA A N 1
ATOM 579 C CA . ALA A 1 79 ? 5.395 -0.133 9.362 1.00 86.81 79 ALA A CA 1
ATOM 580 C C . ALA A 1 79 ? 5.409 1.041 8.370 1.00 86.81 79 ALA A C 1
ATOM 582 O O . ALA A 1 79 ? 5.411 0.813 7.166 1.00 86.81 79 ALA A O 1
ATOM 583 N N . TYR A 1 80 ? 5.467 2.289 8.850 1.00 86.38 80 TYR A N 1
ATOM 584 C CA . TYR A 1 80 ? 5.544 3.459 7.968 1.00 86.38 80 TYR A CA 1
ATOM 585 C C . TYR A 1 80 ? 6.886 3.571 7.237 1.00 86.38 80 TYR A C 1
ATOM 587 O O . TYR A 1 80 ? 6.906 3.924 6.062 1.00 86.38 80 TYR A O 1
ATOM 595 N N . ALA A 1 81 ? 7.993 3.264 7.910 1.00 90.31 81 ALA A N 1
ATOM 596 C CA . ALA A 1 81 ? 9.328 3.300 7.331 1.00 90.31 81 ALA A CA 1
ATOM 597 C C . ALA A 1 81 ? 9.478 2.226 6.251 1.00 90.31 81 ALA A C 1
ATOM 599 O O . ALA A 1 81 ? 9.894 2.542 5.142 1.00 90.31 81 ALA A O 1
ATOM 600 N N . THR A 1 82 ? 9.060 0.988 6.535 1.00 89.38 82 THR A N 1
ATOM 601 C CA . THR A 1 82 ? 9.078 -0.101 5.552 1.00 89.38 82 THR A CA 1
ATOM 602 C C . THR A 1 82 ? 8.134 0.187 4.387 1.00 89.38 82 THR A C 1
ATOM 604 O O . THR A 1 82 ? 8.526 0.012 3.237 1.00 89.38 82 THR A O 1
ATOM 607 N N . PHE A 1 83 ? 6.930 0.708 4.652 1.00 91.12 83 PHE A N 1
ATOM 608 C CA . PHE A 1 83 ? 6.004 1.147 3.604 1.00 91.12 83 PHE A CA 1
ATOM 609 C C . PHE A 1 83 ? 6.648 2.184 2.675 1.00 91.12 83 PHE A C 1
ATOM 611 O O . PHE A 1 83 ? 6.593 2.044 1.454 1.00 91.12 83 PHE A O 1
ATOM 618 N N . PHE A 1 84 ? 7.280 3.214 3.246 1.00 89.38 84 PHE A N 1
ATOM 619 C CA . PHE A 1 84 ? 7.925 4.269 2.470 1.00 89.38 84 PHE A CA 1
ATOM 620 C C . PHE A 1 84 ? 9.139 3.748 1.693 1.00 89.38 84 PHE A C 1
ATOM 622 O O . PHE A 1 84 ? 9.318 4.120 0.539 1.00 89.38 84 PHE A O 1
ATOM 629 N N . ALA A 1 85 ? 9.932 2.851 2.285 1.00 91.88 85 ALA A N 1
ATOM 630 C CA . ALA A 1 85 ? 11.074 2.230 1.622 1.00 91.88 85 ALA A CA 1
ATOM 631 C C . ALA A 1 85 ? 10.649 1.390 0.406 1.00 91.88 85 ALA A C 1
ATOM 633 O O . ALA A 1 85 ? 11.177 1.593 -0.684 1.00 91.88 85 ALA A O 1
ATOM 634 N N . LEU A 1 86 ? 9.658 0.504 0.559 1.00 91.56 86 LEU A N 1
ATOM 635 C CA . LEU A 1 86 ? 9.129 -0.308 -0.547 1.00 91.56 86 LEU A CA 1
ATOM 636 C C . LEU A 1 86 ? 8.525 0.563 -1.652 1.00 91.56 86 LEU A C 1
ATOM 638 O O . LEU A 1 86 ? 8.776 0.348 -2.837 1.00 91.56 86 LEU A O 1
ATOM 642 N N . SER A 1 87 ? 7.790 1.598 -1.254 1.00 91.62 87 SER A N 1
ATOM 643 C CA . SER A 1 87 ? 7.213 2.559 -2.188 1.00 91.62 87 SER A CA 1
ATOM 644 C C . SER A 1 87 ? 8.284 3.323 -2.969 1.00 91.62 87 SER A C 1
ATOM 646 O O . SER A 1 87 ? 8.164 3.487 -4.180 1.00 91.62 87 SER A O 1
ATOM 648 N N . ALA A 1 88 ? 9.351 3.763 -2.295 1.00 91.94 88 ALA A N 1
ATOM 649 C CA . ALA A 1 88 ? 10.472 4.433 -2.940 1.00 91.94 88 ALA A CA 1
ATOM 650 C C . ALA A 1 88 ? 11.156 3.507 -3.951 1.00 91.94 88 ALA A C 1
ATOM 652 O O . ALA A 1 88 ? 11.389 3.929 -5.079 1.00 91.94 88 ALA A O 1
ATOM 653 N N . ILE A 1 89 ? 11.402 2.241 -3.593 1.00 92.50 89 ILE A N 1
ATOM 654 C CA . ILE A 1 89 ? 11.969 1.237 -4.509 1.00 92.50 89 ILE A CA 1
ATOM 655 C C . ILE A 1 89 ? 11.104 1.100 -5.768 1.00 92.50 89 ILE A C 1
ATOM 657 O O . ILE A 1 89 ? 11.640 1.109 -6.873 1.00 92.50 89 ILE A O 1
ATOM 661 N N . SER A 1 90 ? 9.777 1.039 -5.622 1.00 92.31 90 SER A N 1
ATOM 662 C CA . SER A 1 90 ? 8.863 0.963 -6.766 1.00 92.31 90 SER A CA 1
ATOM 663 C C . SER A 1 90 ? 8.945 2.203 -7.662 1.00 92.31 90 SER A C 1
ATOM 665 O O . SER A 1 90 ? 9.092 2.067 -8.877 1.00 92.31 90 SER A O 1
ATOM 667 N N . VAL A 1 91 ? 8.924 3.408 -7.079 1.00 91.25 91 VAL A N 1
ATOM 668 C CA . VAL A 1 91 ? 9.066 4.670 -7.828 1.00 91.25 91 VAL A CA 1
ATOM 669 C C . VAL A 1 91 ? 10.399 4.717 -8.575 1.00 91.25 91 VAL A C 1
ATOM 671 O O . VAL A 1 91 ? 10.418 5.031 -9.764 1.00 91.25 91 VAL A O 1
ATOM 674 N N . PHE A 1 92 ? 11.501 4.376 -7.903 1.00 92.56 92 PHE A N 1
ATOM 675 C CA . PHE A 1 92 ? 12.829 4.362 -8.513 1.00 92.56 92 PHE A CA 1
ATOM 676 C C . PHE A 1 92 ? 12.923 3.346 -9.647 1.00 92.56 92 PHE A C 1
ATOM 678 O O . PHE A 1 92 ? 13.400 3.699 -10.717 1.00 92.56 92 PHE A O 1
ATOM 685 N N . ALA A 1 93 ? 12.424 2.125 -9.462 1.00 90.62 93 ALA A N 1
ATOM 686 C CA . ALA A 1 93 ? 12.460 1.110 -10.509 1.00 90.62 93 ALA A CA 1
ATOM 687 C C . ALA A 1 93 ? 11.680 1.544 -11.761 1.00 90.62 93 ALA A C 1
ATOM 689 O O . ALA A 1 93 ? 12.206 1.454 -12.868 1.00 90.62 93 ALA A O 1
ATOM 690 N N . ASN A 1 94 ? 10.473 2.095 -11.592 1.00 93.12 94 ASN A N 1
ATOM 691 C CA . ASN A 1 94 ? 9.680 2.603 -12.715 1.00 93.12 94 ASN A CA 1
ATOM 692 C C . ASN A 1 94 ? 10.381 3.785 -13.415 1.00 93.12 94 ASN A C 1
ATOM 694 O O . ASN A 1 94 ? 10.445 3.837 -14.643 1.00 93.12 94 ASN A O 1
ATOM 698 N N . ALA A 1 95 ? 10.952 4.714 -12.643 1.00 90.25 95 ALA A N 1
ATOM 699 C CA . ALA A 1 95 ? 11.724 5.837 -13.172 1.00 90.25 95 ALA A CA 1
ATOM 700 C C . ALA A 1 95 ? 12.961 5.373 -13.959 1.00 90.25 95 ALA A C 1
ATOM 702 O O . ALA A 1 95 ? 13.225 5.879 -15.048 1.00 90.25 95 ALA A O 1
ATOM 703 N N . THR A 1 96 ? 13.706 4.397 -13.436 1.00 89.38 96 THR A N 1
ATOM 704 C CA . THR A 1 96 ? 14.884 3.825 -14.098 1.00 89.38 96 THR A CA 1
ATOM 705 C C . THR A 1 96 ? 14.505 3.064 -15.364 1.00 89.38 96 THR A C 1
ATOM 707 O O . THR A 1 96 ? 15.192 3.206 -16.370 1.00 89.38 96 THR A O 1
ATOM 710 N N . HIS A 1 97 ? 13.397 2.317 -15.361 1.00 89.38 97 HIS A N 1
ATOM 711 C CA . HIS A 1 97 ? 12.892 1.642 -16.559 1.00 89.38 97 HIS A CA 1
ATOM 712 C C . HIS A 1 97 ? 12.617 2.638 -17.698 1.00 89.38 97 HIS A C 1
ATOM 714 O O . HIS A 1 97 ? 12.985 2.399 -18.847 1.00 89.38 97 HIS A O 1
ATOM 720 N N . ALA A 1 98 ? 12.056 3.808 -17.373 1.00 89.31 98 ALA A N 1
ATOM 721 C CA . ALA A 1 98 ? 11.808 4.860 -18.355 1.00 89.31 98 ALA A CA 1
ATOM 722 C C . ALA A 1 98 ? 13.090 5.416 -18.995 1.00 89.31 98 ALA A C 1
ATOM 724 O O . ALA A 1 98 ? 13.045 5.825 -20.149 1.00 89.31 98 ALA A O 1
ATOM 725 N N . LEU A 1 99 ? 14.236 5.400 -18.302 1.00 87.12 99 LEU A N 1
ATOM 726 C CA . LEU A 1 99 ? 15.508 5.858 -18.881 1.00 87.12 99 LEU A CA 1
ATOM 727 C C . LEU A 1 99 ? 15.939 5.013 -20.087 1.00 87.12 99 LEU A C 1
ATOM 729 O O . LEU A 1 99 ? 16.549 5.544 -21.009 1.00 87.12 99 LEU A O 1
ATOM 733 N N . GLY A 1 100 ? 15.644 3.710 -20.060 1.00 82.00 100 GLY A N 1
ATOM 734 C CA . GLY A 1 100 ? 15.980 2.782 -21.142 1.00 82.00 100 GLY A CA 1
ATOM 735 C C . GLY A 1 100 ? 14.864 2.596 -22.170 1.00 82.00 100 GLY A C 1
ATOM 736 O O . GLY A 1 100 ? 15.149 2.271 -23.317 1.00 82.00 100 GLY A O 1
ATOM 737 N N . ALA A 1 101 ? 13.606 2.800 -21.772 1.00 84.06 101 ALA A N 1
ATOM 738 C CA . ALA A 1 101 ? 12.439 2.541 -22.615 1.00 84.06 101 ALA A CA 1
ATOM 739 C C . ALA A 1 101 ? 11.881 3.788 -23.326 1.00 84.06 101 ALA A C 1
ATOM 741 O O . ALA A 1 101 ? 11.080 3.651 -24.250 1.00 84.06 101 ALA A O 1
ATOM 742 N N . ALA A 1 102 ? 12.241 4.999 -22.889 1.00 83.44 102 ALA A N 1
ATOM 743 C CA . ALA A 1 102 ? 11.688 6.223 -23.457 1.00 83.44 102 ALA A CA 1
ATOM 744 C C . ALA A 1 102 ? 12.224 6.502 -24.863 1.00 83.44 102 ALA A C 1
ATOM 746 O O . ALA A 1 102 ? 13.430 6.621 -25.079 1.00 83.44 102 ALA A O 1
ATOM 747 N N . ASP A 1 103 ? 11.305 6.718 -25.800 1.00 82.12 103 ASP A N 1
ATOM 748 C CA . ASP A 1 103 ? 11.633 7.270 -27.106 1.00 82.12 103 ASP A CA 1
ATOM 749 C C . ASP A 1 103 ? 11.787 8.796 -27.011 1.00 82.12 103 ASP A C 1
ATOM 751 O O . ASP A 1 103 ? 10.818 9.560 -26.976 1.00 82.12 103 ASP A O 1
ATOM 755 N N . LEU A 1 104 ? 13.039 9.246 -26.966 1.00 84.31 104 LEU A N 1
ATOM 756 C CA . LEU A 1 104 ? 13.391 10.660 -26.832 1.00 84.31 104 LEU A CA 1
ATOM 757 C C . LEU A 1 104 ? 13.152 11.484 -28.105 1.00 84.31 104 LEU A C 1
ATOM 759 O O . LEU A 1 104 ? 13.328 12.701 -28.083 1.00 84.31 104 LEU A O 1
ATOM 763 N N . SER A 1 105 ? 12.735 10.853 -29.207 1.00 82.94 105 SER A N 1
ATOM 764 C CA . SER A 1 105 ? 12.303 11.577 -30.406 1.00 82.94 105 SER A CA 1
ATOM 765 C C . SER A 1 105 ? 10.912 12.202 -30.244 1.00 82.94 105 SER A C 1
ATOM 767 O O . SER A 1 105 ? 10.610 13.213 -30.878 1.00 82.94 105 SER A O 1
ATOM 769 N N . SER A 1 106 ? 10.080 11.635 -29.364 1.00 81.50 106 SER A N 1
ATOM 770 C CA . SER A 1 106 ? 8.687 12.044 -29.152 1.00 81.50 106 SER A CA 1
ATOM 771 C C . SER A 1 106 ? 8.442 12.714 -27.797 1.00 81.50 106 SER A C 1
ATOM 773 O O . SER A 1 106 ? 7.437 13.408 -27.626 1.00 81.50 106 SER A O 1
ATOM 775 N N . THR A 1 107 ? 9.346 12.553 -26.825 1.00 85.19 107 THR A N 1
ATOM 776 C CA . THR A 1 107 ? 9.209 13.167 -25.498 1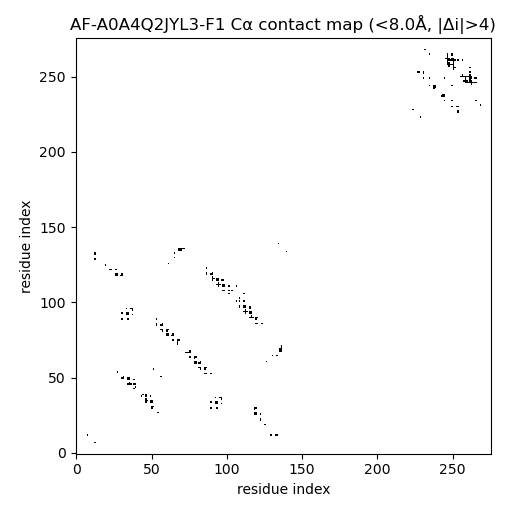.00 85.19 107 THR A CA 1
ATOM 777 C C . THR A 1 107 ? 10.549 13.543 -24.869 1.00 85.19 107 THR A C 1
ATOM 779 O O . THR A 1 107 ? 11.613 13.150 -25.332 1.00 85.19 107 THR A O 1
ATOM 782 N N . THR A 1 108 ? 10.507 14.302 -23.771 1.00 89.88 108 THR A N 1
ATOM 783 C CA . THR A 1 108 ? 11.713 14.603 -22.984 1.00 89.88 108 THR A CA 1
ATOM 784 C C . THR A 1 108 ? 11.924 13.557 -21.894 1.00 89.88 108 THR A C 1
ATOM 786 O O . THR A 1 108 ? 10.968 13.058 -21.298 1.00 89.88 108 THR A O 1
ATOM 789 N N . LEU A 1 109 ? 13.188 13.274 -21.569 1.00 86.81 109 LEU A N 1
ATOM 790 C CA . LEU A 1 109 ? 13.557 12.284 -20.552 1.00 86.81 109 LEU A CA 1
ATOM 791 C C . LEU A 1 109 ? 12.876 12.551 -19.198 1.00 86.81 109 LEU A C 1
ATOM 793 O O . LEU A 1 109 ? 12.372 11.633 -18.557 1.00 86.81 109 LEU A O 1
ATOM 797 N N . GLY A 1 110 ? 12.800 13.822 -18.789 1.00 87.44 110 GLY A N 1
ATOM 798 C CA . GLY A 1 110 ? 12.133 14.217 -17.547 1.00 87.44 110 GLY A CA 1
ATOM 799 C C . GLY A 1 110 ? 10.638 13.882 -17.533 1.00 87.44 110 GLY A C 1
ATOM 800 O O . GLY A 1 110 ? 10.129 13.419 -16.514 1.00 87.44 110 GLY A O 1
ATOM 801 N N . VAL A 1 111 ? 9.940 14.054 -18.661 1.00 87.62 111 VAL A N 1
ATOM 802 C CA . VAL A 1 111 ? 8.511 13.719 -18.782 1.00 87.62 111 VAL A CA 1
ATOM 803 C C . VAL A 1 111 ? 8.297 12.209 -18.712 1.00 87.62 111 VAL A C 1
ATOM 805 O O . VAL A 1 111 ? 7.391 11.766 -18.009 1.00 87.62 111 VAL A O 1
ATOM 808 N N . ALA A 1 112 ? 9.151 11.416 -19.362 1.00 87.75 112 ALA A N 1
ATOM 809 C CA . ALA A 1 112 ? 9.065 9.959 -19.307 1.00 87.75 112 ALA A CA 1
ATOM 810 C C . ALA A 1 112 ? 9.264 9.419 -17.880 1.00 87.75 112 ALA A C 1
ATOM 812 O O . ALA A 1 112 ? 8.471 8.600 -17.414 1.00 87.75 112 ALA A O 1
ATOM 813 N N . ILE A 1 113 ? 10.266 9.935 -17.157 1.00 89.62 113 ILE A N 1
ATOM 814 C CA . ILE A 1 113 ? 10.512 9.589 -15.749 1.00 89.62 113 ILE A CA 1
ATOM 815 C C . ILE A 1 113 ? 9.299 9.941 -14.884 1.00 89.62 113 ILE A C 1
ATOM 817 O O . ILE A 1 113 ? 8.854 9.120 -14.082 1.00 89.62 113 ILE A O 1
ATOM 821 N N . MET A 1 114 ? 8.749 11.149 -15.045 1.00 90.69 114 MET A N 1
ATOM 822 C CA . MET A 1 114 ? 7.594 11.595 -14.262 1.00 90.69 114 MET A CA 1
ATOM 823 C C . MET A 1 114 ? 6.357 10.743 -14.541 1.00 90.69 114 MET A C 1
ATOM 825 O O . MET A 1 114 ? 5.669 10.335 -13.604 1.00 90.69 114 MET A O 1
ATOM 829 N N . LEU A 1 115 ? 6.089 10.426 -15.808 1.00 89.25 115 LEU A N 1
ATOM 830 C CA . LEU A 1 115 ? 4.945 9.608 -16.193 1.00 89.25 115 LEU A CA 1
ATOM 831 C C . LEU A 1 115 ? 5.077 8.174 -15.663 1.00 89.25 115 LEU A C 1
ATOM 833 O O . LEU A 1 115 ? 4.114 7.642 -15.118 1.00 89.25 115 LEU A O 1
ATOM 837 N N . ALA A 1 116 ? 6.271 7.582 -15.734 1.00 89.62 116 ALA A N 1
ATOM 838 C CA . ALA A 1 116 ? 6.532 6.245 -15.202 1.00 89.62 116 ALA A CA 1
ATOM 839 C C . ALA A 1 116 ? 6.484 6.193 -13.665 1.00 89.62 116 ALA A C 1
ATOM 841 O O . ALA A 1 116 ? 5.997 5.225 -13.093 1.00 89.62 116 ALA A O 1
ATOM 842 N N . ALA A 1 117 ? 6.926 7.245 -12.974 1.00 90.62 117 ALA A N 1
ATOM 843 C CA . ALA A 1 117 ? 6.832 7.347 -11.516 1.00 90.62 117 ALA A CA 1
ATOM 844 C C . ALA A 1 117 ? 5.400 7.615 -11.011 1.00 90.62 117 ALA A C 1
ATOM 846 O O . ALA A 1 117 ? 5.111 7.411 -9.828 1.00 90.62 117 ALA A O 1
ATOM 847 N N . THR A 1 118 ? 4.499 8.085 -11.881 1.00 87.56 118 THR A N 1
ATOM 848 C CA . THR A 1 118 ? 3.150 8.523 -11.495 1.00 87.56 118 THR A CA 1
ATOM 849 C C . THR A 1 118 ? 2.300 7.401 -10.881 1.00 87.56 118 THR A C 1
ATOM 851 O O . THR A 1 118 ? 1.744 7.643 -9.807 1.00 87.56 118 THR A O 1
ATOM 854 N N . PRO A 1 119 ? 2.195 6.186 -11.464 1.00 86.12 119 PRO A N 1
ATOM 855 C CA . PRO A 1 119 ? 1.410 5.104 -10.869 1.00 86.12 119 PRO A CA 1
ATOM 856 C C . PRO A 1 119 ? 1.803 4.769 -9.417 1.00 86.12 119 PRO A C 1
ATOM 858 O O . PRO A 1 119 ? 0.927 4.845 -8.546 1.00 86.12 119 PRO A O 1
ATOM 861 N N . P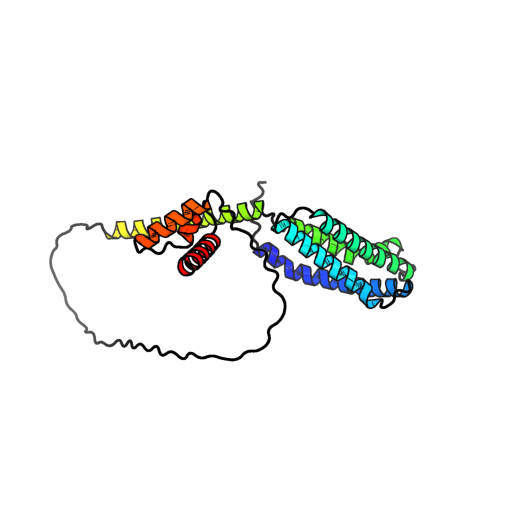RO A 1 120 ? 3.080 4.478 -9.085 1.00 86.88 120 PRO A N 1
ATOM 862 C CA . PRO A 1 120 ? 3.452 4.192 -7.700 1.00 86.88 120 PRO A CA 1
ATOM 863 C C . PRO A 1 120 ? 3.349 5.424 -6.785 1.00 86.88 120 PRO A C 1
ATOM 865 O O . PRO A 1 120 ? 2.893 5.300 -5.647 1.00 86.88 120 PRO A O 1
ATOM 868 N N . ALA A 1 121 ? 3.679 6.631 -7.262 1.00 84.38 121 ALA A N 1
ATOM 869 C CA . ALA A 1 121 ? 3.556 7.852 -6.458 1.00 84.38 121 ALA A CA 1
ATOM 870 C C . ALA A 1 121 ? 2.096 8.168 -6.081 1.00 84.38 121 ALA A C 1
ATOM 872 O O . ALA A 1 121 ? 1.808 8.546 -4.940 1.00 84.38 121 ALA A O 1
ATOM 873 N N . ALA A 1 122 ? 1.159 7.970 -7.013 1.00 83.06 122 ALA A N 1
ATOM 874 C CA . ALA A 1 122 ? -0.267 8.141 -6.762 1.00 83.06 122 ALA A CA 1
ATOM 875 C C . ALA A 1 122 ? -0.769 7.161 -5.690 1.00 83.06 122 ALA A C 1
ATOM 877 O O . ALA A 1 122 ? -1.500 7.564 -4.782 1.00 83.06 122 ALA A O 1
ATOM 878 N N . LEU A 1 123 ? -0.326 5.900 -5.735 1.00 85.62 123 LEU A N 1
ATOM 879 C CA . LEU A 1 123 ? -0.693 4.881 -4.748 1.00 85.62 123 LEU A CA 1
ATOM 880 C C . LEU A 1 123 ? -0.231 5.273 -3.335 1.00 85.62 123 LEU A C 1
ATOM 882 O O . LEU A 1 123 ? -1.011 5.190 -2.381 1.00 85.62 123 LEU A O 1
ATOM 886 N N . VAL A 1 124 ? 0.993 5.791 -3.197 1.00 86.25 124 VAL A N 1
ATOM 887 C CA . VAL A 1 124 ? 1.522 6.315 -1.924 1.00 86.25 124 VAL A CA 1
ATOM 888 C C . VAL A 1 124 ? 0.680 7.476 -1.406 1.00 86.25 124 VAL A C 1
ATOM 890 O O . VAL A 1 124 ? 0.286 7.487 -0.235 1.00 86.25 124 VAL A O 1
ATOM 893 N N . ALA A 1 125 ? 0.381 8.447 -2.271 1.00 83.00 125 ALA A N 1
ATOM 894 C CA . ALA A 1 125 ? -0.391 9.628 -1.904 1.00 83.00 125 ALA A CA 1
ATOM 895 C C . ALA A 1 125 ? -1.800 9.252 -1.425 1.00 83.00 125 ALA A C 1
ATOM 897 O O . ALA A 1 125 ? -2.246 9.704 -0.365 1.00 83.00 125 ALA A O 1
ATOM 898 N N . ILE A 1 126 ? -2.479 8.370 -2.161 1.00 81.62 126 ILE A N 1
ATOM 899 C CA . ILE A 1 126 ? -3.807 7.875 -1.798 1.00 81.62 126 ILE A CA 1
ATOM 900 C C . ILE A 1 126 ? -3.737 7.091 -0.485 1.00 81.62 126 ILE A C 1
ATOM 902 O O . ILE A 1 126 ? -4.562 7.312 0.401 1.00 81.62 126 ILE A O 1
ATOM 906 N N . THR A 1 127 ? -2.729 6.237 -0.304 1.00 83.94 127 THR A N 1
ATOM 907 C CA . THR A 1 127 ? -2.560 5.482 0.944 1.00 83.94 127 THR A CA 1
ATOM 908 C C . THR A 1 127 ? -2.382 6.417 2.138 1.00 83.94 127 THR A C 1
ATOM 910 O O . THR A 1 127 ? -3.031 6.235 3.167 1.00 83.94 127 THR A O 1
ATOM 913 N N . HIS A 1 128 ? -1.585 7.480 1.999 1.00 81.88 128 HIS A N 1
ATOM 914 C CA . HIS A 1 128 ? -1.416 8.491 3.043 1.00 81.88 128 HIS A CA 1
ATOM 915 C C . HIS A 1 128 ? -2.732 9.215 3.384 1.00 81.88 128 HIS A C 1
ATOM 917 O O . HIS A 1 128 ? -3.038 9.443 4.560 1.00 81.88 128 HIS A O 1
ATOM 923 N N . LEU A 1 129 ? -3.537 9.546 2.370 1.00 76.94 129 LEU A N 1
ATOM 924 C CA . LEU A 1 129 ? -4.856 10.159 2.546 1.00 76.94 129 LEU A CA 1
ATOM 925 C C . LEU A 1 129 ? -5.835 9.217 3.260 1.00 76.94 129 LEU A C 1
ATOM 927 O O . LEU A 1 129 ? -6.489 9.630 4.220 1.00 76.94 129 LEU A O 1
ATOM 931 N N . VAL A 1 130 ? -5.893 7.946 2.852 1.00 75.62 130 VAL A N 1
ATOM 932 C CA . VAL A 1 130 ? -6.722 6.913 3.492 1.00 75.62 130 VAL A CA 1
ATOM 933 C C . VAL A 1 130 ? -6.300 6.721 4.946 1.00 75.62 130 VAL A C 1
ATOM 935 O O . VAL A 1 130 ? -7.149 6.715 5.837 1.00 75.62 130 VAL A O 1
ATOM 938 N N . MET A 1 131 ? -4.995 6.673 5.222 1.00 72.25 131 MET A N 1
ATOM 939 C CA . MET A 1 131 ? -4.464 6.536 6.580 1.00 72.25 131 MET A CA 1
ATOM 940 C C . MET A 1 131 ? -4.897 7.684 7.501 1.00 72.25 131 MET A C 1
ATOM 942 O O . MET A 1 131 ? -5.237 7.461 8.664 1.00 72.25 131 MET A O 1
ATOM 946 N N . LYS A 1 132 ? -4.921 8.919 6.978 1.00 73.50 132 LYS A N 1
ATOM 947 C CA . LYS A 1 132 ? -5.436 10.109 7.680 1.00 73.50 132 LYS A CA 1
ATOM 948 C C . LYS A 1 132 ? -6.952 10.078 7.874 1.00 73.50 132 LYS A C 1
ATOM 950 O O . LYS A 1 132 ? -7.478 10.767 8.754 1.00 73.50 132 LYS A O 1
ATOM 955 N N . LEU A 1 133 ? -7.664 9.315 7.050 1.00 68.12 133 LEU A N 1
ATOM 956 C CA . LEU A 1 133 ? -9.102 9.127 7.168 1.00 68.12 133 LEU A CA 1
ATOM 957 C C . LEU A 1 133 ? -9.466 8.113 8.258 1.00 68.12 133 LEU A C 1
ATOM 959 O O . LEU A 1 133 ? -10.503 8.278 8.899 1.00 68.12 133 LEU A O 1
ATOM 963 N N . VAL A 1 134 ? -8.608 7.116 8.503 1.00 67.50 134 VAL A N 1
ATOM 964 C CA . VAL A 1 134 ? -8.812 6.099 9.543 1.00 67.50 134 VAL A CA 1
ATOM 965 C C . VAL A 1 134 ? -8.743 6.746 10.942 1.00 67.50 134 VAL A C 1
ATOM 967 O O . VAL A 1 134 ? -7.671 7.212 11.360 1.00 67.50 134 VAL A O 1
ATOM 970 N N . PRO A 1 135 ? -9.863 6.784 11.694 1.00 60.44 135 PRO A N 1
ATOM 971 C CA . PRO A 1 135 ? -9.906 7.416 13.010 1.00 60.44 135 PRO A CA 1
ATOM 972 C C . PRO A 1 135 ? -9.035 6.657 14.017 1.00 60.44 135 PRO A C 1
ATOM 974 O O . PRO A 1 135 ? -9.004 5.424 14.023 1.00 60.44 135 PRO A O 1
ATOM 977 N N . ASP A 1 136 ? -8.326 7.413 14.857 1.00 63.25 136 ASP A N 1
ATOM 978 C CA . ASP A 1 136 ? -7.547 6.884 15.986 1.00 63.25 136 ASP A CA 1
ATOM 979 C C . ASP A 1 136 ? -8.484 6.263 17.045 1.00 63.25 136 ASP A C 1
ATOM 981 O O . ASP A 1 136 ? -9.681 6.559 17.061 1.00 63.25 136 ASP A O 1
ATOM 985 N N . ILE A 1 137 ? -7.976 5.427 17.955 1.00 58.72 137 ILE A N 1
ATOM 986 C CA . ILE A 1 137 ? -8.784 4.778 19.001 1.00 58.72 137 ILE A CA 1
ATOM 987 C C . ILE A 1 137 ? -9.517 5.801 19.875 1.00 58.72 137 ILE A C 1
ATOM 989 O O . ILE A 1 137 ? -10.715 5.667 20.102 1.00 58.72 137 ILE A O 1
ATOM 993 N N . LYS A 1 138 ? -8.849 6.904 20.230 1.00 58.00 138 LYS A N 1
ATOM 994 C CA . LYS A 1 138 ? -9.446 8.026 20.977 1.00 58.00 138 LYS A CA 1
ATOM 995 C C . LYS A 1 138 ? -10.574 8.707 20.203 1.00 58.00 138 LYS A C 1
ATOM 997 O O . LYS A 1 138 ? -11.522 9.232 20.781 1.00 58.00 138 LYS A O 1
ATOM 1002 N N . GLU A 1 139 ? -10.474 8.717 18.879 1.00 63.03 139 GLU A N 1
ATOM 1003 C CA . GLU A 1 139 ? -11.485 9.303 18.009 1.00 63.03 139 GLU A CA 1
ATOM 1004 C C . GLU A 1 139 ? -12.650 8.336 17.777 1.00 63.03 139 GLU A C 1
ATOM 1006 O O . GLU A 1 139 ? -13.800 8.762 17.786 1.00 63.03 139 GLU A O 1
ATOM 1011 N N . ARG A 1 140 ? -12.388 7.025 17.701 1.00 62.25 140 ARG A N 1
ATOM 1012 C CA . ARG A 1 140 ? -13.428 5.986 17.745 1.00 62.25 140 ARG A CA 1
ATOM 1013 C C . ARG A 1 140 ? -14.193 6.001 19.061 1.00 62.25 140 ARG A C 1
ATOM 1015 O O . ARG A 1 140 ? -15.413 5.916 19.025 1.00 62.25 140 ARG A O 1
ATOM 1022 N N . GLU A 1 141 ? -13.509 6.147 20.191 1.00 62.81 141 GLU A N 1
ATOM 1023 C CA . GLU A 1 141 ? -14.136 6.285 21.510 1.00 62.81 141 GLU A CA 1
ATOM 1024 C C . GLU A 1 141 ? -15.023 7.531 21.570 1.00 62.81 141 GLU A C 1
ATOM 1026 O O . GLU A 1 141 ? -16.167 7.440 22.007 1.00 62.81 141 GLU A O 1
ATOM 1031 N N . ARG A 1 142 ? -14.565 8.675 21.039 1.00 68.62 142 ARG A N 1
ATOM 1032 C CA . ARG A 1 142 ? -15.396 9.888 20.923 1.00 68.62 142 ARG A CA 1
ATOM 1033 C C . ARG A 1 142 ? -16.600 9.701 20.002 1.00 68.62 142 ARG A C 1
ATOM 1035 O O . ARG A 1 142 ? -17.695 10.130 20.353 1.00 68.62 142 ARG A O 1
ATOM 1042 N N . ILE A 1 143 ? -16.422 9.074 18.839 1.00 67.38 143 ILE A N 1
ATOM 1043 C CA . ILE A 1 143 ? -17.515 8.809 17.891 1.00 67.38 143 ILE A CA 1
ATOM 1044 C C . ILE A 1 143 ? -18.529 7.835 18.507 1.00 67.38 143 ILE A C 1
ATOM 1046 O O . ILE A 1 143 ? -19.735 8.056 18.388 1.00 67.38 143 ILE A O 1
ATOM 1050 N N . ALA A 1 144 ? -18.067 6.792 19.199 1.00 68.69 144 ALA A N 1
ATOM 1051 C CA . ALA A 1 144 ? -18.916 5.825 19.886 1.00 68.69 144 ALA A CA 1
ATOM 1052 C C . ALA A 1 144 ? -19.671 6.467 21.059 1.00 68.69 144 ALA A C 1
ATOM 1054 O O . ALA A 1 144 ? -20.885 6.304 21.153 1.00 68.69 144 ALA A O 1
ATOM 1055 N N . ALA A 1 145 ? -18.992 7.265 21.889 1.00 69.25 145 ALA A N 1
ATOM 1056 C CA . ALA A 1 145 ? -19.612 8.008 22.984 1.00 69.25 145 ALA A CA 1
ATOM 1057 C C . ALA A 1 145 ? -20.670 8.995 22.469 1.00 69.25 145 ALA A C 1
ATOM 1059 O O . ALA A 1 145 ? -21.798 8.996 22.951 1.00 69.25 145 ALA A O 1
ATOM 1060 N N . ALA A 1 146 ? -20.358 9.766 21.422 1.00 71.44 146 ALA A N 1
ATOM 1061 C CA . ALA A 1 146 ? -21.301 10.705 20.815 1.00 71.44 146 ALA A CA 1
ATOM 1062 C C . ALA A 1 146 ? -22.514 10.011 20.169 1.00 71.44 146 ALA A C 1
ATOM 1064 O O . ALA A 1 146 ? -23.603 10.587 20.118 1.00 71.44 146 ALA A O 1
ATOM 1065 N N . SER A 1 147 ? -22.339 8.784 19.669 1.00 70.88 147 SER A N 1
ATOM 1066 C CA . SER A 1 147 ? -23.431 7.972 19.118 1.00 70.88 147 SER A CA 1
ATOM 1067 C C . SER A 1 147 ? -24.313 7.412 20.238 1.00 70.88 147 SER A C 1
ATOM 1069 O O . SER A 1 147 ? -25.528 7.579 20.184 1.00 70.88 147 SER A O 1
ATOM 1071 N N . ALA A 1 148 ? -23.710 6.894 21.312 1.00 69.88 148 ALA A N 1
ATOM 1072 C CA . ALA A 1 148 ? -24.421 6.395 22.488 1.00 69.88 148 ALA A CA 1
ATOM 1073 C C . ALA A 1 148 ? -25.254 7.485 23.188 1.00 69.88 148 ALA A C 1
ATOM 1075 O O . ALA A 1 148 ? -26.407 7.246 23.540 1.00 69.88 148 ALA A O 1
ATOM 1076 N N . THR A 1 149 ? -24.726 8.709 23.329 1.00 73.31 149 THR A N 1
ATOM 1077 C CA . THR A 1 149 ? -25.490 9.848 23.875 1.00 73.31 149 THR A CA 1
ATOM 1078 C C . THR A 1 149 ? -26.697 10.196 23.000 1.00 73.31 149 THR A C 1
ATOM 1080 O O . THR A 1 149 ? -27.762 10.546 23.505 1.00 73.31 149 THR A O 1
ATOM 1083 N N . ARG A 1 150 ? -26.551 10.096 21.674 1.00 72.81 150 ARG A N 1
ATOM 1084 C CA . ARG A 1 150 ? -27.615 10.436 20.722 1.00 72.81 150 ARG A CA 1
ATOM 1085 C C . ARG A 1 150 ? -28.719 9.381 20.687 1.00 72.81 150 ARG A C 1
ATOM 1087 O O . ARG A 1 150 ? -29.890 9.745 20.590 1.00 72.81 150 ARG A O 1
ATOM 1094 N N . ASP A 1 151 ? -28.349 8.110 20.775 1.00 70.00 151 ASP A N 1
ATOM 1095 C CA . ASP A 1 151 ? -29.298 6.998 20.821 1.00 70.00 151 ASP A CA 1
ATOM 1096 C C . ASP A 1 151 ? -30.048 6.975 22.158 1.00 70.00 151 ASP A C 1
ATOM 1098 O O . ASP A 1 151 ? -31.267 6.809 22.164 1.00 70.00 151 ASP A O 1
ATOM 1102 N N . GLY A 1 152 ? -29.366 7.284 23.269 1.00 70.94 152 GLY A N 1
ATOM 1103 C CA . GLY A 1 152 ? -30.003 7.515 24.569 1.00 70.94 152 GLY A CA 1
ATOM 1104 C C . GLY A 1 152 ? -31.018 8.663 24.530 1.00 70.94 152 GLY A C 1
ATOM 1105 O O . GLY A 1 152 ? -32.174 8.475 24.895 1.00 70.94 152 GLY A O 1
ATOM 1106 N N . ALA A 1 153 ? -30.643 9.820 23.972 1.00 72.56 153 ALA A N 1
ATOM 1107 C CA . ALA A 1 153 ? -31.553 10.961 23.837 1.00 72.56 153 ALA A CA 1
ATOM 1108 C C . ALA A 1 153 ? -32.782 10.660 22.953 1.00 72.56 153 ALA A C 1
ATOM 1110 O O . ALA A 1 153 ? -33.873 11.176 23.204 1.00 72.56 153 ALA A O 1
ATOM 1111 N N . ARG A 1 154 ? -32.630 9.819 21.920 1.00 73.38 154 ARG A N 1
ATOM 1112 C CA . ARG A 1 154 ? -33.751 9.350 21.087 1.00 73.38 154 ARG A CA 1
ATOM 1113 C C . ARG A 1 154 ? -34.665 8.388 21.839 1.00 73.38 154 ARG A C 1
ATOM 1115 O O . ARG A 1 154 ? -35.882 8.523 21.733 1.00 73.38 154 ARG A O 1
ATOM 1122 N N . HIS A 1 155 ? -34.094 7.454 22.593 1.00 73.38 155 HIS A N 1
ATOM 1123 C CA . HIS A 1 155 ? -34.851 6.501 23.399 1.00 73.38 155 HIS A CA 1
ATOM 1124 C C . HIS A 1 155 ? -35.649 7.210 24.507 1.00 73.38 155 HIS A C 1
ATOM 1126 O O . HIS A 1 155 ? -36.835 6.939 24.687 1.00 73.38 155 HIS A O 1
ATOM 1132 N N . ASP A 1 156 ? -35.049 8.204 25.166 1.00 75.44 156 ASP A N 1
ATOM 1133 C CA . ASP A 1 156 ? -35.716 9.021 26.185 1.00 75.44 156 ASP A CA 1
ATOM 1134 C C . ASP A 1 156 ? -36.853 9.872 25.604 1.00 75.44 156 ASP A C 1
ATOM 1136 O O . ASP A 1 156 ? -37.910 10.018 26.225 1.00 75.44 156 ASP A O 1
ATOM 1140 N N . ALA A 1 157 ? -36.666 10.428 24.404 1.00 76.50 157 ALA A N 1
ATOM 1141 C CA . ALA A 1 157 ? -37.710 11.175 23.708 1.00 76.50 157 ALA A CA 1
ATOM 1142 C C . ALA A 1 157 ? -38.893 10.274 23.314 1.00 76.50 157 ALA A C 1
ATOM 1144 O O . ALA A 1 157 ? -40.044 10.666 23.517 1.00 76.50 157 ALA A O 1
ATOM 1145 N N . ALA A 1 158 ? -38.618 9.064 22.815 1.00 77.50 158 ALA A N 1
ATOM 1146 C CA . ALA A 1 158 ? -39.639 8.074 22.478 1.00 77.50 158 ALA A CA 1
ATOM 1147 C C . ALA A 1 158 ? -40.416 7.616 23.725 1.00 77.50 158 ALA A C 1
ATOM 1149 O O . ALA A 1 158 ? -41.644 7.646 23.733 1.00 77.50 158 ALA A O 1
ATOM 1150 N N . TRP A 1 159 ? -39.716 7.316 24.823 1.00 75.19 159 TRP A N 1
ATOM 1151 C CA . TRP A 1 159 ? -40.339 6.954 26.100 1.00 75.19 159 TRP A CA 1
ATOM 1152 C C . TRP A 1 159 ? -41.244 8.063 26.658 1.00 75.19 159 TRP A C 1
ATOM 1154 O O . TRP A 1 159 ? -42.353 7.808 27.134 1.00 75.19 159 TRP A O 1
ATOM 1164 N N . ARG A 1 160 ? -40.802 9.325 26.574 1.00 78.12 160 ARG A N 1
ATOM 1165 C CA . ARG A 1 160 ? -41.598 10.487 27.006 1.00 78.12 160 ARG A CA 1
ATOM 1166 C C . ARG A 1 160 ? -42.812 10.752 26.117 1.00 78.12 160 ARG A C 1
ATOM 1168 O O . ARG A 1 160 ? -43.776 11.339 26.609 1.00 78.12 160 ARG A O 1
ATOM 1175 N N . ALA A 1 161 ? -42.762 10.382 24.840 1.00 79.06 161 ALA A N 1
ATOM 1176 C CA . ALA A 1 161 ? -43.912 10.457 23.945 1.00 79.06 161 ALA A CA 1
ATOM 1177 C C . ALA A 1 161 ? -44.953 9.390 24.320 1.00 79.06 161 ALA A C 1
ATOM 1179 O O . ALA A 1 161 ? -46.100 9.739 24.585 1.00 79.06 161 ALA A O 1
ATOM 1180 N N . SER A 1 162 ? -44.529 8.135 24.507 1.00 76.50 162 SER A N 1
ATOM 1181 C CA . SER A 1 162 ? -45.415 7.040 24.929 1.00 76.50 162 SER A CA 1
ATOM 1182 C C . SER A 1 162 ? -46.087 7.288 26.283 1.00 76.50 162 SER A C 1
ATOM 1184 O O . SER A 1 162 ? -47.275 7.021 26.431 1.00 76.50 162 SER A O 1
ATOM 1186 N N . ARG A 1 163 ? -45.374 7.865 27.264 1.00 72.94 163 ARG A N 1
ATOM 1187 C CA . ARG A 1 163 ? -45.979 8.256 28.556 1.00 72.94 163 ARG A CA 1
ATOM 1188 C C . ARG A 1 163 ? -46.969 9.418 28.459 1.00 72.94 163 ARG A C 1
ATOM 1190 O O . ARG A 1 163 ? -47.783 9.591 29.364 1.00 72.94 163 ARG A O 1
ATOM 1197 N N . ARG A 1 164 ? -46.860 10.273 27.438 1.00 69.94 164 ARG A N 1
ATOM 1198 C CA . ARG A 1 164 ? -47.800 11.384 27.242 1.00 69.94 164 ARG A CA 1
ATOM 1199 C C . ARG A 1 164 ? -49.117 10.885 26.659 1.00 69.94 164 ARG A C 1
ATOM 1201 O O . ARG A 1 164 ? -50.157 11.304 27.152 1.00 69.94 164 ARG A O 1
ATOM 1208 N N . ASP A 1 165 ? -49.066 9.953 25.711 1.00 64.19 165 ASP A N 1
ATOM 1209 C CA . ASP A 1 165 ? -50.271 9.350 25.129 1.00 64.19 165 ASP A CA 1
ATOM 1210 C C . ASP A 1 165 ? -51.066 8.522 26.145 1.00 64.19 165 ASP A C 1
ATOM 1212 O O . ASP A 1 165 ? -52.292 8.613 26.184 1.00 64.19 165 ASP A O 1
ATOM 1216 N N . THR A 1 166 ? -50.398 7.789 27.042 1.00 59.75 166 THR A N 1
ATOM 1217 C CA . THR A 1 166 ? -51.104 7.069 28.114 1.00 59.75 166 THR A CA 1
ATOM 1218 C C . THR A 1 166 ? -51.755 8.018 29.120 1.00 59.75 166 THR A C 1
ATOM 1220 O O . THR A 1 166 ? -52.876 7.781 29.550 1.00 59.75 166 THR A O 1
ATOM 1223 N N . ARG A 1 167 ? -51.124 9.158 29.432 1.00 57.62 167 ARG A N 1
ATOM 1224 C CA . ARG A 1 167 ? -51.683 10.142 30.377 1.00 57.62 167 ARG A CA 1
ATOM 1225 C C . ARG A 1 167 ? -52.887 10.917 29.824 1.00 57.62 167 ARG A C 1
ATOM 1227 O O . ARG A 1 167 ? -53.677 11.430 30.607 1.00 57.62 167 ARG A O 1
ATOM 1234 N N . VAL A 1 168 ? -53.029 11.019 28.500 1.00 57.75 168 VAL A N 1
ATOM 1235 C CA . VAL A 1 168 ? -54.201 11.637 27.846 1.00 57.75 168 VAL A CA 1
ATOM 1236 C C . VAL A 1 168 ? -55.384 10.662 27.781 1.00 57.75 168 VAL A C 1
ATOM 1238 O O . VAL A 1 168 ? -56.533 11.097 27.818 1.00 57.75 168 VAL A O 1
ATOM 1241 N N . ARG A 1 169 ? -55.122 9.348 27.751 1.00 55.56 169 ARG A N 1
ATOM 1242 C CA . ARG A 1 169 ? -56.152 8.294 27.775 1.00 55.56 169 ARG A CA 1
ATOM 1243 C C . ARG A 1 169 ? -56.855 8.172 29.137 1.00 55.56 169 ARG A C 1
ATOM 1245 O O . ARG A 1 169 ? -58.016 7.778 29.170 1.00 55.56 169 ARG A O 1
ATOM 1252 N N . ASP A 1 170 ? -56.187 8.565 30.221 1.00 53.66 170 ASP A N 1
ATOM 1253 C CA . ASP A 1 170 ? -56.649 8.354 31.601 1.00 53.66 170 ASP A CA 1
ATOM 1254 C C . ASP A 1 170 ? -57.367 9.566 32.232 1.00 53.66 170 ASP A C 1
ATOM 1256 O O . ASP A 1 170 ? -57.486 9.636 33.453 1.00 53.66 170 ASP A O 1
ATOM 1260 N N . ASN A 1 171 ? -57.855 10.535 31.445 1.00 47.88 171 ASN A N 1
ATOM 1261 C CA . ASN A 1 171 ? -58.694 11.614 31.982 1.00 47.88 171 ASN A CA 1
ATOM 1262 C C . ASN A 1 171 ? -60.193 11.277 31.809 1.00 47.88 171 ASN A C 1
ATOM 1264 O O . ASN A 1 171 ? -60.727 11.481 30.714 1.00 47.88 171 ASN A O 1
ATOM 1268 N N . PRO A 1 172 ? -60.905 10.775 32.841 1.00 46.81 172 PRO A N 1
ATOM 1269 C CA . PRO A 1 172 ? -62.340 10.547 32.758 1.00 46.81 172 PRO A CA 1
ATOM 1270 C C . PRO A 1 172 ? -63.043 11.904 32.840 1.00 46.81 172 PRO A C 1
ATOM 1272 O O . PRO A 1 172 ? -63.235 12.463 33.917 1.00 46.81 172 PRO A O 1
ATOM 1275 N N . THR A 1 173 ? -63.415 12.467 31.691 1.00 48.34 173 THR A N 1
ATOM 1276 C CA . THR A 1 173 ? -64.330 13.612 31.681 1.00 48.34 173 THR A CA 1
ATOM 1277 C C . THR A 1 173 ? -65.731 13.093 31.967 1.00 48.34 173 THR A C 1
ATOM 1279 O O . THR A 1 173 ? -66.331 12.380 31.167 1.00 48.34 173 THR A O 1
ATOM 1282 N N . THR A 1 174 ? -66.216 13.426 33.155 1.00 48.25 174 THR A N 1
ATOM 1283 C CA . THR A 1 174 ? -67.570 13.193 33.637 1.00 48.25 174 THR A CA 1
ATOM 1284 C C . THR A 1 174 ? -68.577 13.980 32.795 1.00 48.25 174 THR A C 1
ATOM 1286 O O . THR A 1 174 ? -68.588 15.208 32.841 1.00 48.25 174 THR A O 1
ATOM 1289 N N . SER A 1 175 ? -69.484 13.296 32.100 1.00 41.12 175 SER A N 1
ATOM 1290 C CA . SER A 1 175 ? -70.789 13.854 31.722 1.00 41.12 175 SER A CA 1
ATOM 1291 C C . SER A 1 175 ? -71.838 12.741 31.596 1.00 41.12 175 SER A C 1
ATOM 1293 O O . SER A 1 175 ? -71.689 11.783 30.842 1.00 41.12 175 SER A O 1
ATOM 1295 N N . ARG A 1 176 ? -72.877 12.862 32.435 1.00 39.44 176 ARG A N 1
ATOM 1296 C CA . ARG A 1 176 ? -74.086 12.020 32.523 1.00 39.44 176 ARG A CA 1
ATOM 1297 C C . ARG A 1 176 ? -75.039 12.273 31.327 1.00 39.44 176 ARG A C 1
ATOM 1299 O O . ARG A 1 176 ? -74.847 13.257 30.619 1.00 39.44 176 ARG A O 1
ATOM 1306 N N . PRO A 1 177 ? -76.051 11.404 31.126 1.00 60.50 177 PRO A N 1
ATOM 1307 C CA . PRO A 1 177 ? -76.693 11.123 29.845 1.00 60.50 177 PRO A CA 1
ATOM 1308 C C . PRO A 1 177 ? -77.968 11.930 29.602 1.00 60.50 177 PRO A C 1
ATOM 1310 O O . PRO A 1 177 ? -78.624 12.336 30.559 1.00 60.50 177 PRO A O 1
ATOM 1313 N N . ASP A 1 178 ? -78.375 12.013 28.333 1.00 34.09 178 ASP A N 1
ATOM 1314 C CA . ASP A 1 178 ? -79.795 12.065 27.995 1.00 34.09 178 ASP A CA 1
ATOM 1315 C C . ASP A 1 178 ? -80.126 11.371 26.659 1.00 34.09 178 ASP A C 1
ATOM 1317 O O . ASP A 1 178 ? -79.275 11.175 25.791 1.00 34.09 178 ASP A O 1
ATOM 1321 N N . ALA A 1 179 ? -81.372 10.916 26.605 1.00 37.91 179 ALA A N 1
ATOM 1322 C CA . ALA A 1 179 ? -81.958 9.756 25.929 1.00 37.91 179 ALA A CA 1
ATOM 1323 C C . ALA A 1 179 ? -82.156 9.833 24.383 1.00 37.91 179 ALA A C 1
ATOM 1325 O O . ALA A 1 179 ? -82.683 10.810 23.873 1.00 37.91 179 ALA A O 1
ATOM 1326 N N . THR A 1 180 ? -81.793 8.779 23.621 1.00 41.38 180 THR A N 1
ATOM 1327 C CA . THR A 1 180 ? -82.667 7.778 22.911 1.00 41.38 180 THR A CA 1
ATOM 1328 C C . THR A 1 180 ? -83.121 8.144 21.463 1.00 41.38 180 THR A C 1
ATOM 1330 O O . THR A 1 180 ? -82.805 9.232 21.002 1.00 41.38 180 THR A O 1
ATOM 1333 N N . PRO A 1 181 ? -83.740 7.240 20.659 1.00 61.31 181 PRO A N 1
ATOM 1334 C CA . PRO A 1 181 ? -83.044 6.225 19.846 1.00 61.31 181 PRO A CA 1
ATOM 1335 C C . PRO A 1 181 ? -83.574 6.129 18.387 1.00 61.31 181 PRO A C 1
ATOM 1337 O O . PRO A 1 181 ? -84.747 6.382 18.142 1.00 61.31 181 PRO A O 1
ATOM 1340 N N . THR A 1 182 ? -82.800 5.638 17.407 1.00 31.66 182 THR A N 1
ATOM 1341 C CA . THR A 1 182 ? -83.384 4.904 16.252 1.00 31.66 182 THR A CA 1
ATOM 1342 C C . THR A 1 182 ? -82.388 3.928 15.601 1.00 31.66 182 THR A C 1
ATOM 1344 O O . THR A 1 182 ? -81.420 4.318 14.958 1.00 31.66 182 THR A O 1
ATOM 1347 N N . THR A 1 183 ? -82.663 2.640 15.823 1.00 36.22 183 THR A N 1
ATOM 1348 C CA . THR A 1 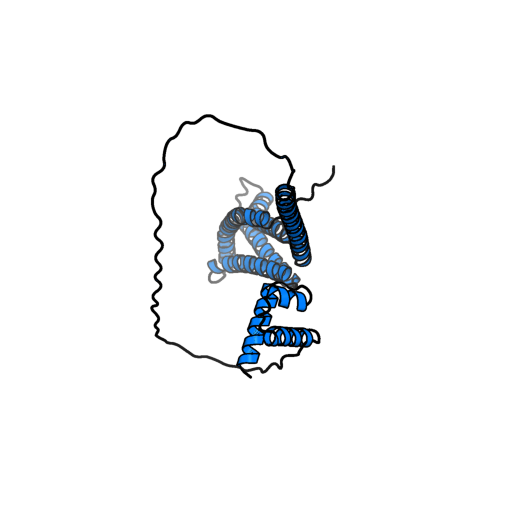183 ? -82.620 1.458 14.931 1.00 36.22 183 THR A CA 1
ATOM 1349 C C . THR A 1 183 ? -82.219 1.712 13.462 1.00 36.22 183 THR A C 1
ATOM 1351 O O . THR A 1 183 ? -82.834 2.520 12.778 1.00 36.22 183 THR A O 1
ATOM 1354 N N . THR A 1 184 ? -81.246 0.987 12.889 1.00 32.41 184 THR A N 1
ATOM 1355 C CA . THR A 1 184 ? -81.495 -0.271 12.141 1.00 32.41 184 THR A CA 1
ATOM 1356 C C . THR A 1 184 ? -80.232 -1.134 11.988 1.00 32.41 184 THR A C 1
ATOM 1358 O O . THR A 1 184 ? -79.116 -0.644 11.855 1.00 32.41 184 THR A O 1
ATOM 1361 N N . GLN A 1 185 ? -80.489 -2.440 12.044 1.00 39.19 185 GLN A N 1
ATOM 1362 C CA . GLN A 1 185 ? -79.634 -3.627 12.092 1.00 39.19 185 GLN A CA 1
ATOM 1363 C C . GLN A 1 185 ? -78.817 -3.922 10.820 1.00 39.19 185 GLN A C 1
ATOM 1365 O O . GLN A 1 185 ? -79.255 -3.604 9.721 1.00 39.19 185 GLN A O 1
ATOM 1370 N N . SER A 1 186 ? -77.723 -4.681 10.982 1.00 34.06 186 SER A N 1
ATOM 1371 C CA . SER A 1 186 ? -77.468 -5.966 10.282 1.00 34.06 186 SER A CA 1
ATOM 1372 C C . SER A 1 186 ? -76.171 -6.592 10.834 1.00 34.06 186 SER A C 1
ATOM 1374 O O . SER A 1 186 ? -75.081 -6.108 10.556 1.00 34.06 186 SER A O 1
ATOM 1376 N N . VAL A 1 187 ? -76.263 -7.436 11.867 1.00 34.22 187 VAL A N 1
ATOM 1377 C CA . VAL A 1 187 ? -76.066 -8.906 11.849 1.00 34.22 187 VAL A CA 1
ATOM 1378 C C . VAL A 1 187 ? -74.717 -9.383 11.285 1.00 34.22 187 VAL A C 1
ATOM 1380 O O . VAL A 1 187 ? -74.413 -9.260 10.102 1.00 34.22 187 VAL A O 1
ATOM 1383 N N . ALA A 1 188 ? -73.955 -9.980 12.201 1.00 37.69 188 ALA A N 1
ATOM 1384 C CA . ALA A 1 188 ? -72.689 -10.680 12.045 1.00 37.69 188 ALA A CA 1
ATOM 1385 C C . ALA A 1 188 ? -72.883 -12.175 11.760 1.00 37.69 188 ALA A C 1
ATOM 1387 O O . ALA A 1 188 ? -73.875 -12.724 12.225 1.00 37.69 188 ALA A O 1
ATOM 1388 N N . VAL A 1 189 ? -71.875 -12.830 11.164 1.00 34.34 189 VAL A N 1
ATOM 1389 C CA . VAL A 1 189 ? -71.402 -14.205 11.473 1.00 34.34 189 VAL A CA 1
ATOM 1390 C C . VAL A 1 189 ? -69.916 -14.255 11.043 1.00 34.34 189 VAL A C 1
ATOM 1392 O O . VAL A 1 189 ? -69.617 -13.889 9.913 1.00 34.34 189 VAL A O 1
ATOM 1395 N N . SER A 1 190 ? -68.943 -14.363 11.967 1.00 38.16 190 SER A N 1
ATOM 1396 C CA . SER A 1 190 ? -68.283 -15.596 12.480 1.00 38.16 190 SER A CA 1
ATOM 1397 C C . SER A 1 190 ? -67.599 -16.396 11.359 1.00 38.16 190 SER A C 1
ATOM 1399 O O . SER A 1 190 ? -68.222 -16.628 10.334 1.00 38.16 190 SER A O 1
ATOM 1401 N N . SER A 1 191 ? -66.331 -16.805 11.406 1.00 34.41 191 SER A N 1
ATOM 1402 C CA . SER A 1 191 ? -65.594 -17.654 12.368 1.00 34.41 191 SER A CA 1
ATOM 1403 C C . SER A 1 191 ? -64.236 -17.979 11.673 1.00 34.41 191 SER A C 1
ATOM 1405 O O . SER A 1 191 ? -64.098 -17.710 10.485 1.00 34.41 191 SER A O 1
ATOM 1407 N N . ALA A 1 192 ? -63.155 -18.539 12.215 1.00 31.23 192 ALA A N 1
ATOM 1408 C CA . ALA A 1 192 ? -62.716 -19.035 13.510 1.00 31.23 192 ALA A CA 1
ATOM 1409 C C . ALA A 1 192 ? -61.171 -19.117 13.463 1.00 31.23 192 ALA A C 1
ATOM 1411 O O . ALA A 1 192 ? -60.559 -19.187 12.397 1.00 31.23 192 ALA A O 1
ATOM 1412 N N . ALA A 1 193 ? -60.566 -19.133 14.647 1.00 35.22 193 ALA A N 1
ATOM 1413 C CA . ALA A 1 193 ? -59.171 -19.465 14.903 1.00 35.22 193 ALA A CA 1
ATOM 1414 C C . ALA A 1 193 ? -58.822 -20.913 14.522 1.00 35.22 193 ALA A C 1
ATOM 1416 O O . ALA A 1 193 ? -59.709 -21.760 14.510 1.00 35.22 193 ALA A O 1
ATOM 1417 N N . THR A 1 194 ? -57.529 -21.223 14.369 1.00 29.50 194 THR A N 1
ATOM 1418 C CA . THR A 1 194 ? -56.908 -22.417 14.979 1.00 29.50 194 THR A CA 1
ATOM 1419 C C . THR A 1 194 ? -55.393 -22.210 15.092 1.00 29.50 194 THR A C 1
ATOM 1421 O O . THR A 1 194 ? -54.723 -21.899 14.111 1.00 29.50 194 THR A O 1
ATOM 1424 N N . ALA A 1 195 ? -54.878 -22.379 16.307 1.00 34.72 195 ALA A N 1
ATOM 1425 C CA . ALA A 1 195 ? -53.477 -22.635 16.616 1.00 34.72 195 ALA A CA 1
ATOM 1426 C C . ALA A 1 195 ? -53.274 -24.151 16.734 1.00 34.72 195 ALA A C 1
ATOM 1428 O O . ALA A 1 195 ? -54.162 -24.798 17.284 1.00 34.72 195 ALA A O 1
ATOM 1429 N N . VAL A 1 196 ? -52.125 -24.688 16.308 1.00 31.91 196 VAL A N 1
ATOM 1430 C CA . VAL A 1 196 ? -51.552 -25.929 16.865 1.00 31.91 196 VAL A CA 1
ATOM 1431 C C . VAL A 1 196 ? -50.019 -25.864 16.776 1.00 31.91 196 VAL A C 1
ATOM 1433 O O . VAL A 1 196 ? -49.471 -25.501 15.734 1.00 31.91 196 VAL A O 1
ATOM 1436 N N . ASP A 1 197 ? -49.381 -26.175 17.903 1.00 29.69 197 ASP A N 1
ATOM 1437 C CA . ASP A 1 197 ? -47.969 -26.522 18.099 1.00 29.69 197 ASP A CA 1
ATOM 1438 C C . ASP A 1 197 ? -47.553 -27.768 17.296 1.00 29.69 197 ASP A C 1
ATOM 1440 O O . ASP A 1 197 ? -48.378 -28.634 17.033 1.00 29.69 197 ASP A O 1
ATOM 1444 N N . ASP A 1 198 ? -46.259 -27.905 16.993 1.00 28.12 198 ASP A N 1
ATOM 1445 C CA . ASP A 1 198 ? -45.529 -29.130 17.352 1.00 28.12 198 ASP A CA 1
ATOM 1446 C C . ASP A 1 198 ? -44.014 -28.956 17.170 1.00 28.12 198 ASP A C 1
ATOM 1448 O O . ASP A 1 198 ? -43.500 -28.595 16.108 1.00 28.12 198 ASP A O 1
ATOM 1452 N N . ALA A 1 199 ? -43.295 -29.248 18.251 1.00 31.75 199 ALA A N 1
ATOM 1453 C CA . ALA A 1 199 ? -41.857 -29.434 18.305 1.00 31.75 199 ALA A CA 1
ATOM 1454 C C . ALA A 1 199 ? -41.559 -30.936 18.357 1.00 31.75 199 ALA A C 1
ATOM 1456 O O . ALA A 1 199 ? -42.093 -31.618 19.226 1.00 31.75 199 ALA A O 1
ATOM 1457 N N . VAL A 1 200 ? -40.634 -31.440 17.531 1.00 31.22 200 VAL A N 1
ATOM 1458 C CA . VAL A 1 200 ? -39.909 -32.689 17.822 1.00 31.22 200 VAL A CA 1
ATOM 1459 C C . VAL A 1 200 ? -38.449 -32.569 17.386 1.00 31.22 200 VAL A C 1
ATOM 1461 O O . VAL A 1 200 ? -38.115 -32.099 16.301 1.00 31.22 200 VAL A O 1
ATOM 1464 N N . ALA A 1 201 ? -37.597 -32.995 18.312 1.00 29.17 201 ALA A N 1
ATOM 1465 C CA . ALA A 1 201 ? -36.152 -33.072 18.271 1.00 29.17 201 ALA A CA 1
ATOM 1466 C C . ALA A 1 201 ? -35.599 -34.127 17.294 1.00 29.17 201 ALA A C 1
ATOM 1468 O O . ALA A 1 201 ? -36.248 -35.117 16.974 1.00 29.17 201 ALA A O 1
ATOM 1469 N N . GLY A 1 202 ? -34.326 -33.963 16.930 1.00 26.45 202 GLY A N 1
ATOM 1470 C CA . GLY A 1 202 ? -33.505 -34.994 16.298 1.00 26.45 202 GLY A CA 1
ATOM 1471 C C . GLY A 1 202 ? -32.022 -34.681 16.475 1.00 26.45 202 GLY A C 1
ATOM 1472 O O . GLY A 1 202 ? -31.455 -33.893 15.726 1.00 26.45 202 GLY A O 1
ATOM 1473 N N . ALA A 1 203 ? -31.417 -35.267 17.507 1.00 28.78 203 ALA A N 1
ATOM 1474 C CA . ALA A 1 203 ? -29.990 -35.228 17.807 1.00 28.78 203 ALA A CA 1
ATOM 1475 C C . ALA A 1 203 ? -29.275 -36.482 17.272 1.00 28.78 203 ALA A C 1
ATOM 1477 O O . ALA A 1 203 ? -29.841 -37.570 17.361 1.00 28.78 203 ALA A O 1
ATOM 1478 N N . SER A 1 204 ? -28.028 -36.323 16.802 1.00 29.02 204 SER A N 1
ATOM 1479 C CA . SER A 1 204 ? -26.849 -37.231 16.901 1.00 29.02 204 SER A CA 1
ATOM 1480 C C . SER A 1 204 ? -25.867 -36.901 15.757 1.00 29.02 204 SER A C 1
ATOM 1482 O O . SER A 1 204 ? -26.303 -36.767 14.621 1.00 29.02 204 SER A O 1
ATOM 1484 N N . ALA A 1 205 ? -24.598 -36.527 15.998 1.00 29.89 205 ALA A N 1
ATOM 1485 C CA . ALA A 1 205 ? -23.457 -37.370 16.427 1.00 29.89 205 ALA A CA 1
ATOM 1486 C C . ALA A 1 205 ? -23.117 -38.418 15.328 1.00 29.89 205 ALA A C 1
ATOM 1488 O O . ALA A 1 205 ? -24.028 -39.096 14.877 1.00 29.89 205 ALA A O 1
ATOM 1489 N N . SER A 1 206 ? -21.907 -38.610 14.782 1.00 31.12 206 SER A N 1
ATOM 1490 C CA . SER A 1 206 ? -20.519 -38.424 15.244 1.00 31.12 206 SER A CA 1
ATOM 1491 C C . SER A 1 206 ? -19.518 -38.551 14.066 1.00 31.12 206 SER A C 1
ATOM 1493 O O . SER A 1 206 ? -19.922 -38.933 12.973 1.00 31.12 206 SER A O 1
ATOM 1495 N N . ASP A 1 207 ? -18.233 -38.293 14.374 1.00 26.55 207 ASP A N 1
ATOM 1496 C CA . ASP A 1 207 ? -16.950 -38.776 13.783 1.00 26.55 207 ASP A CA 1
ATOM 1497 C C . ASP A 1 207 ? -16.020 -37.644 13.295 1.00 26.55 207 ASP A C 1
ATOM 1499 O O . ASP A 1 207 ? -16.297 -36.958 12.319 1.00 26.55 207 ASP A O 1
ATOM 1503 N N . ALA A 1 208 ? -15.001 -37.222 14.069 1.00 29.14 208 ALA A N 1
ATOM 1504 C CA . ALA A 1 208 ? -13.695 -37.876 14.330 1.00 29.14 208 ALA A CA 1
ATOM 1505 C C . ALA A 1 208 ? -12.891 -38.042 13.018 1.00 29.14 208 ALA A C 1
ATOM 1507 O O . ALA A 1 208 ? -13.349 -38.703 12.103 1.00 29.14 208 ALA A O 1
ATOM 1508 N N . VAL A 1 209 ? -11.724 -37.422 12.786 1.00 31.36 209 VAL A N 1
ATOM 1509 C CA . VAL A 1 209 ? -10.376 -37.668 13.356 1.00 31.36 209 VAL A CA 1
ATOM 1510 C C . VAL A 1 209 ? -9.445 -36.592 12.719 1.00 31.36 209 VAL A C 1
ATOM 1512 O O . VAL A 1 209 ? -9.541 -36.355 11.523 1.00 31.36 209 VAL A O 1
ATOM 1515 N N . MET A 1 210 ? -8.628 -35.802 13.433 1.00 32.53 210 MET A N 1
ATOM 1516 C CA . MET A 1 210 ? -7.207 -36.074 13.735 1.00 32.53 210 MET A CA 1
ATOM 1517 C C . MET A 1 210 ? -6.673 -35.061 14.772 1.00 32.53 210 MET A C 1
ATOM 1519 O O . MET A 1 210 ? -6.899 -33.857 14.663 1.00 32.53 210 MET A O 1
ATOM 1523 N N . ARG A 1 211 ? -5.934 -35.573 15.766 1.00 31.80 211 ARG A N 1
ATOM 1524 C CA . ARG A 1 211 ? -5.191 -34.844 16.813 1.00 31.80 211 ARG A CA 1
ATOM 1525 C C . ARG A 1 211 ? -3.683 -34.816 16.519 1.00 31.80 211 ARG A C 1
ATOM 1527 O O . ARG A 1 211 ? -3.195 -35.631 15.748 1.00 31.80 211 ARG A O 1
ATOM 1534 N N . HIS A 1 212 ? -3.008 -33.995 17.336 1.00 32.03 212 HIS A N 1
ATOM 1535 C CA . HIS A 1 212 ? -1.567 -33.809 17.595 1.00 32.03 212 HIS A CA 1
ATOM 1536 C C . HIS A 1 212 ? -0.948 -32.683 16.766 1.00 32.03 212 HIS A C 1
ATOM 1538 O O . HIS A 1 212 ? -1.061 -32.663 15.553 1.00 32.03 212 HIS A O 1
ATOM 1544 N N . THR A 1 213 ? -0.360 -31.635 17.351 1.00 32.38 213 THR A N 1
ATOM 1545 C CA . THR A 1 213 ? 0.520 -31.498 18.540 1.00 32.38 213 THR A CA 1
ATOM 1546 C C . THR A 1 213 ? 0.505 -29.988 18.907 1.00 32.38 213 THR A C 1
ATOM 1548 O O . THR A 1 213 ? 0.212 -29.184 18.036 1.00 32.38 213 THR A O 1
ATOM 1551 N N . GLN A 1 214 ? 0.763 -29.434 20.093 1.00 34.38 214 GLN A N 1
ATOM 1552 C CA . GLN A 1 214 ? 1.518 -29.830 21.273 1.00 34.38 214 GLN A CA 1
ATOM 1553 C C . GLN A 1 214 ? 1.150 -28.833 22.393 1.00 34.38 214 GLN A C 1
ATOM 1555 O O . GLN A 1 214 ? 1.047 -27.628 22.157 1.00 34.38 214 GLN A O 1
ATOM 1560 N N . ALA A 1 215 ? 0.942 -29.339 23.604 1.00 31.20 215 ALA A N 1
ATOM 1561 C CA . ALA A 1 215 ? 0.728 -28.545 24.803 1.00 31.20 215 ALA A CA 1
ATOM 1562 C C . ALA A 1 215 ? 2.061 -27.985 25.328 1.00 31.20 215 ALA A C 1
ATOM 1564 O O . ALA A 1 215 ? 3.037 -28.721 25.451 1.00 31.20 215 ALA A O 1
ATOM 1565 N N . ALA A 1 216 ? 2.067 -26.709 25.710 1.00 33.62 216 ALA A N 1
ATOM 1566 C CA . ALA A 1 216 ? 3.025 -26.155 26.661 1.00 33.62 216 ALA A CA 1
ATOM 1567 C C . ALA A 1 216 ? 2.261 -25.261 27.643 1.00 33.62 216 ALA A C 1
ATOM 1569 O O . ALA A 1 216 ? 2.006 -24.077 27.420 1.00 33.62 216 ALA A O 1
ATOM 1570 N N . THR A 1 217 ? 1.836 -25.903 28.722 1.00 33.25 217 THR A N 1
ATOM 1571 C CA . THR A 1 217 ? 1.161 -25.347 29.887 1.00 33.25 217 THR A CA 1
ATOM 1572 C C . THR A 1 217 ? 2.057 -24.311 30.562 1.00 33.25 217 THR A C 1
ATOM 1574 O O . THR A 1 217 ? 3.080 -24.656 31.149 1.00 33.25 217 THR A O 1
ATOM 1577 N N . ARG A 1 218 ? 1.662 -23.035 30.541 1.00 31.02 218 ARG A N 1
ATOM 1578 C CA . ARG A 1 218 ? 2.161 -22.042 31.500 1.00 31.02 218 ARG A CA 1
ATOM 1579 C C . ARG A 1 218 ? 0.981 -21.588 32.342 1.00 31.02 218 ARG A C 1
ATOM 1581 O O . ARG A 1 218 ? 0.212 -20.721 31.936 1.00 31.02 218 ARG A O 1
ATOM 1588 N N . ALA A 1 219 ? 0.831 -22.232 33.498 1.00 34.38 219 ALA A N 1
ATOM 1589 C CA . ALA A 1 219 ? -0.088 -21.827 34.548 1.00 34.38 219 ALA A CA 1
ATOM 1590 C C . ALA A 1 219 ? 0.216 -20.373 34.928 1.00 34.38 219 ALA A C 1
ATOM 1592 O O . ALA A 1 219 ? 1.228 -20.066 35.558 1.00 34.38 219 ALA A O 1
ATOM 1593 N N . ARG A 1 220 ? -0.636 -19.459 34.468 1.00 30.83 220 ARG A N 1
ATOM 1594 C CA . ARG A 1 220 ? -0.628 -18.061 34.876 1.00 30.83 220 ARG A CA 1
ATOM 1595 C C . ARG A 1 220 ? -1.724 -17.931 35.919 1.00 30.83 220 ARG A C 1
ATOM 1597 O O . ARG A 1 220 ? -2.901 -17.930 35.573 1.00 30.83 220 ARG A O 1
ATOM 1604 N N . SER A 1 221 ? -1.329 -17.865 37.184 1.00 35.72 221 SER A N 1
ATOM 1605 C CA . SER A 1 221 ? -2.227 -17.556 38.294 1.00 35.72 221 SER A CA 1
ATOM 1606 C C . SER A 1 221 ? -3.052 -16.311 37.935 1.00 35.72 221 SER A C 1
ATOM 1608 O O . SER A 1 221 ? -2.467 -15.319 37.477 1.00 35.72 221 SER A O 1
ATOM 1610 N N . PRO A 1 222 ? -4.389 -16.326 38.078 1.00 46.47 222 PRO A N 1
ATOM 1611 C CA . PRO A 1 222 ? -5.202 -15.170 37.748 1.00 46.47 222 PRO A CA 1
ATOM 1612 C C . PRO A 1 222 ? -4.918 -14.079 38.778 1.00 46.47 222 PRO A C 1
ATOM 1614 O O . PRO A 1 222 ? -5.366 -14.124 39.919 1.00 46.47 222 PRO A O 1
ATOM 1617 N N . GLN A 1 223 ? -4.130 -13.091 38.367 1.00 41.34 223 GLN A N 1
ATOM 1618 C CA . GLN A 1 223 ? -3.894 -11.867 39.114 1.00 41.34 223 GLN A CA 1
ATOM 1619 C C . GLN A 1 223 ? -5.234 -11.125 39.232 1.00 41.34 223 GLN A C 1
ATOM 1621 O O . GLN A 1 223 ? -5.625 -10.376 38.335 1.00 41.34 223 GLN A O 1
ATOM 1626 N N . MET A 1 224 ? -5.975 -11.390 40.313 1.00 45.03 224 MET A N 1
ATOM 1627 C CA . MET A 1 224 ? -7.232 -10.716 40.627 1.00 45.03 224 MET A CA 1
ATOM 1628 C C . MET A 1 224 ? -6.949 -9.224 40.790 1.00 45.03 224 MET A C 1
ATOM 1630 O O . MET A 1 224 ? -6.327 -8.777 41.754 1.00 45.03 224 MET A O 1
ATOM 1634 N N . SER A 1 225 ? -7.376 -8.429 39.814 1.00 51.88 225 SER A N 1
ATOM 1635 C CA . SER A 1 225 ? -7.362 -6.976 39.952 1.00 51.88 225 SER A CA 1
ATOM 1636 C C . SER A 1 225 ? -8.270 -6.586 41.125 1.00 51.88 225 SER A C 1
ATOM 1638 O O . SER A 1 225 ? -9.343 -7.162 41.291 1.00 51.88 225 SER A O 1
ATOM 1640 N N . LYS A 1 226 ? -7.906 -5.574 41.922 1.00 53.66 226 LYS A N 1
ATOM 1641 C CA . LYS A 1 226 ? -8.722 -5.092 43.059 1.00 53.66 226 LYS A CA 1
ATOM 1642 C C . LYS A 1 226 ? -10.170 -4.695 42.693 1.00 53.66 226 LYS A C 1
ATOM 1644 O O . LYS A 1 226 ? -10.958 -4.437 43.593 1.00 53.66 226 LYS A O 1
ATOM 1649 N N . GLY A 1 227 ? -10.532 -4.623 41.410 1.00 61.62 227 GLY A N 1
ATOM 1650 C CA . GLY A 1 227 ? -11.911 -4.428 40.956 1.00 61.62 227 GLY A CA 1
ATOM 1651 C C . GLY A 1 227 ? -12.712 -5.721 40.752 1.00 61.62 227 GLY A C 1
ATOM 1652 O O . GLY A 1 227 ? -13.925 -5.690 40.915 1.00 61.62 227 GLY A O 1
ATOM 1653 N N . SER A 1 228 ? -12.074 -6.856 40.433 1.00 67.81 228 SER A N 1
ATOM 1654 C CA . SER A 1 228 ? -12.779 -8.092 40.046 1.00 67.81 228 SER A CA 1
ATOM 1655 C C . SER A 1 228 ? -13.470 -8.785 41.222 1.00 67.81 228 SER A C 1
ATOM 1657 O O . SER A 1 228 ? -14.597 -9.242 41.075 1.00 67.81 228 SER A O 1
ATOM 1659 N N . TRP A 1 229 ? -12.868 -8.767 42.418 1.00 74.19 229 TRP A N 1
ATOM 1660 C CA . TRP A 1 229 ? -13.461 -9.394 43.610 1.00 74.19 229 TRP A CA 1
ATOM 1661 C C . TRP A 1 229 ? -14.802 -8.762 44.029 1.00 74.19 229 TRP A C 1
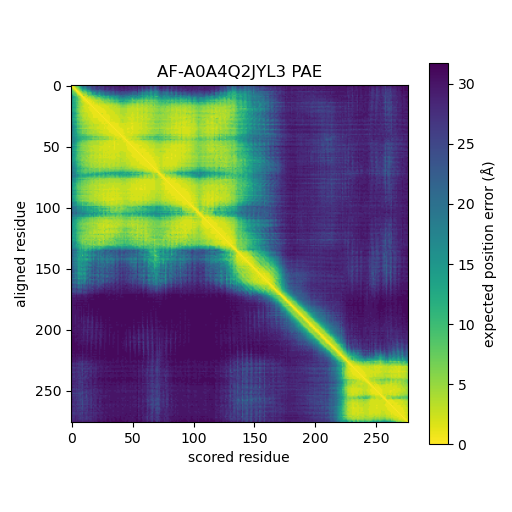ATOM 1663 O O . TRP A 1 229 ? -15.677 -9.459 44.532 1.00 74.19 229 TRP A O 1
ATOM 1673 N N . ARG A 1 230 ? -14.996 -7.452 43.793 1.00 83.44 230 ARG A N 1
ATOM 1674 C CA . ARG A 1 230 ? -16.261 -6.753 44.104 1.00 83.44 230 ARG A CA 1
ATOM 1675 C C . ARG A 1 230 ? -17.382 -7.151 43.147 1.00 83.44 230 ARG A C 1
ATOM 1677 O O . ARG A 1 230 ? -18.541 -7.169 43.544 1.00 83.44 230 ARG A O 1
ATOM 1684 N N . VAL A 1 231 ? -17.035 -7.442 41.894 1.00 86.94 231 VAL A N 1
ATOM 1685 C CA . VAL A 1 231 ? -17.990 -7.881 40.868 1.00 86.94 231 VAL A CA 1
ATOM 1686 C C . VAL A 1 231 ? -18.379 -9.336 41.107 1.00 86.94 231 VAL A C 1
ATOM 1688 O O . VAL A 1 231 ? -19.560 -9.654 41.080 1.00 86.94 231 VAL A O 1
ATOM 1691 N N . ASP A 1 232 ? -17.409 -10.188 41.437 1.00 88.62 232 ASP A N 1
ATOM 1692 C CA . ASP A 1 232 ? -17.629 -11.601 41.766 1.00 88.62 232 ASP A CA 1
ATOM 1693 C C . ASP A 1 232 ? -18.568 -11.789 42.971 1.00 88.62 232 ASP A C 1
ATOM 1695 O O . ASP A 1 232 ? -19.424 -12.671 42.952 1.00 88.62 232 ASP A O 1
ATOM 1699 N N . ALA A 1 233 ? -18.439 -10.940 43.997 1.00 87.56 233 ALA A N 1
ATOM 1700 C CA . ALA A 1 233 ? -19.333 -10.944 45.156 1.00 87.56 233 ALA A CA 1
ATOM 1701 C C . ALA A 1 233 ? -20.775 -10.554 44.786 1.00 87.56 233 ALA A C 1
ATOM 1703 O O . ALA A 1 233 ? -21.716 -11.179 45.259 1.00 87.56 233 ALA A O 1
ATOM 1704 N N . ARG A 1 234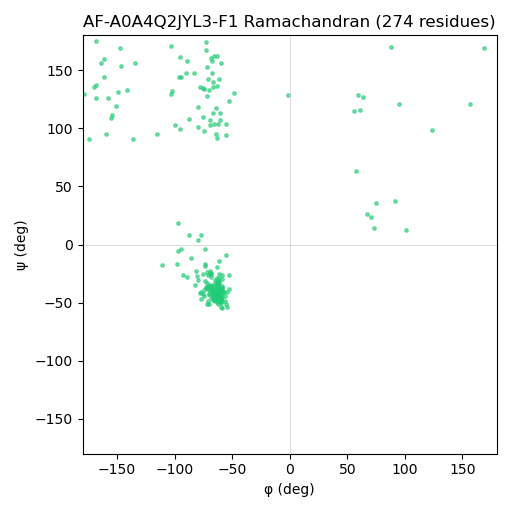 ? -20.949 -9.566 43.899 1.00 86.81 234 ARG A N 1
ATOM 1705 C CA . ARG A 1 234 ? -22.275 -9.132 43.428 1.00 86.81 234 ARG A CA 1
ATOM 1706 C C . ARG A 1 234 ? -22.954 -10.139 42.512 1.00 86.81 234 ARG A C 1
ATOM 1708 O O . ARG A 1 234 ? -24.170 -10.270 42.563 1.00 86.81 234 ARG A O 1
ATOM 1715 N N . ILE A 1 235 ? -22.183 -10.833 41.672 1.00 89.12 235 ILE A N 1
ATOM 1716 C CA . ILE A 1 235 ? -22.722 -11.922 40.851 1.00 89.12 235 ILE A CA 1
ATOM 1717 C C . ILE A 1 235 ? -23.240 -13.035 41.767 1.00 89.12 235 ILE A C 1
ATOM 1719 O O . ILE A 1 235 ? -24.363 -13.483 41.570 1.00 89.12 235 ILE A O 1
ATOM 1723 N N . ARG A 1 236 ? -22.476 -13.409 42.804 1.00 89.19 236 ARG A N 1
ATOM 1724 C CA . ARG A 1 236 ? -22.905 -14.415 43.784 1.00 89.19 236 ARG A CA 1
ATOM 1725 C C . ARG A 1 236 ? -24.187 -14.020 44.509 1.00 89.19 236 ARG A C 1
ATOM 1727 O O . ARG A 1 236 ? -25.129 -14.794 44.529 1.00 89.19 236 ARG A O 1
ATOM 1734 N N . GLU A 1 237 ? -24.233 -12.804 45.048 1.00 88.88 237 GLU A N 1
ATOM 1735 C CA . GLU A 1 237 ? -25.402 -12.288 45.770 1.00 88.88 237 GLU A CA 1
ATOM 1736 C C . GLU A 1 237 ? -26.661 -12.281 44.887 1.00 88.88 237 GLU A C 1
ATOM 1738 O O . GLU A 1 237 ? -27.739 -12.661 45.336 1.00 88.88 237 GLU A O 1
ATOM 1743 N N . ALA A 1 238 ? -26.531 -11.910 43.608 1.00 87.75 238 ALA A N 1
ATOM 1744 C CA . ALA A 1 238 ? -27.645 -11.960 42.662 1.00 87.75 238 ALA A CA 1
ATOM 1745 C C . ALA A 1 238 ? -28.129 -13.400 42.414 1.00 87.75 238 ALA A C 1
ATOM 1747 O O . ALA A 1 238 ? -29.336 -13.647 42.415 1.00 87.75 238 ALA A O 1
ATOM 1748 N N . LEU A 1 239 ? -27.200 -14.350 42.259 1.00 88.25 239 LEU A N 1
ATOM 1749 C CA . LEU A 1 239 ? -27.523 -15.768 42.074 1.00 88.25 239 LEU A CA 1
ATOM 1750 C C . LEU A 1 239 ? -28.178 -16.376 43.324 1.00 88.25 239 LEU A C 1
ATOM 1752 O O . LEU A 1 239 ? -29.155 -17.110 43.194 1.00 88.25 239 LEU A O 1
ATOM 1756 N N . GLU A 1 240 ? -27.715 -16.016 44.525 1.00 87.00 240 GLU A N 1
ATOM 1757 C CA . GLU A 1 240 ? -28.330 -16.408 45.805 1.00 87.00 240 GLU A CA 1
ATOM 1758 C C . GLU A 1 240 ? -29.763 -15.869 45.949 1.00 87.00 240 GLU A C 1
ATOM 1760 O O . GLU A 1 240 ? -30.628 -16.531 46.518 1.00 87.00 240 GLU A O 1
ATOM 1765 N N . GLN A 1 241 ? -30.045 -14.696 45.377 1.00 87.75 241 GLN A N 1
ATOM 1766 C CA . GLN A 1 241 ? -31.389 -14.109 45.302 1.00 87.75 241 GLN A CA 1
ATOM 1767 C C . GLN A 1 241 ? -32.255 -14.705 44.174 1.00 87.75 241 GLN A C 1
ATOM 1769 O O . GLN A 1 241 ? -33.375 -14.244 43.948 1.00 87.75 241 GLN A O 1
ATOM 1774 N N . GLY A 1 242 ? -31.759 -15.717 43.453 1.00 84.06 242 GLY A N 1
ATOM 1775 C CA . GLY A 1 242 ? -32.460 -16.359 42.339 1.00 84.06 242 GLY A CA 1
ATOM 1776 C C . GLY A 1 242 ? -32.519 -15.511 41.065 1.00 84.06 242 GLY A C 1
ATOM 1777 O O . GLY A 1 242 ? -33.299 -15.813 40.163 1.00 84.06 242 GLY A O 1
ATOM 1778 N N . MET A 1 243 ? -31.716 -14.447 40.971 1.00 83.88 243 MET A N 1
ATOM 1779 C CA . MET A 1 243 ? -31.634 -13.588 39.794 1.00 83.88 243 MET A CA 1
ATOM 1780 C C . MET A 1 243 ? -30.368 -13.894 38.994 1.00 83.88 243 MET A C 1
ATOM 1782 O O . MET A 1 243 ? -29.256 -13.872 39.512 1.00 83.88 243 MET A O 1
ATOM 1786 N N . THR A 1 244 ? -30.509 -14.116 37.688 1.00 86.00 244 THR A N 1
ATOM 1787 C CA . THR A 1 244 ? -29.354 -14.194 36.786 1.00 86.00 244 THR A CA 1
ATOM 1788 C C . THR A 1 244 ? -29.008 -12.790 36.288 1.00 86.00 244 THR A C 1
ATOM 1790 O O . THR A 1 244 ? -29.764 -12.252 35.470 1.00 86.00 244 THR A O 1
ATOM 1793 N N . PRO A 1 245 ? -27.902 -12.172 36.743 1.00 87.31 245 PRO A N 1
ATOM 1794 C CA . PRO A 1 245 ? -27.550 -10.826 36.316 1.00 87.31 245 PRO A CA 1
ATOM 1795 C C . PRO A 1 245 ? -27.269 -10.809 34.814 1.00 87.31 245 PRO A C 1
ATOM 1797 O O . PRO A 1 245 ? -26.595 -11.684 34.269 1.00 87.31 245 PRO A O 1
ATOM 1800 N N . SER A 1 246 ? -27.775 -9.799 34.117 1.00 89.19 246 SER A N 1
ATOM 1801 C CA . SER A 1 246 ? -27.530 -9.638 32.691 1.00 89.19 246 SER A CA 1
ATOM 1802 C C . SER A 1 246 ? -26.084 -9.210 32.433 1.00 89.19 246 SER A C 1
ATOM 1804 O O . SER A 1 246 ? -25.449 -8.497 33.214 1.00 89.19 246 SER A O 1
ATOM 1806 N N . GLY A 1 247 ? -25.553 -9.552 31.257 1.00 84.38 247 GLY A N 1
ATOM 1807 C CA . GLY A 1 247 ? -24.214 -9.105 30.867 1.00 84.38 247 GLY A CA 1
ATOM 1808 C C . GLY A 1 247 ? -24.068 -7.580 30.759 1.00 84.38 247 GLY A C 1
ATOM 1809 O O . GLY A 1 247 ? -22.945 -7.085 30.704 1.00 84.38 247 GLY A O 1
ATOM 1810 N N . ARG A 1 248 ? -25.174 -6.821 30.738 1.00 85.19 248 ARG A N 1
ATOM 1811 C CA . ARG A 1 248 ? -25.153 -5.356 30.818 1.00 85.19 248 ARG A CA 1
ATOM 1812 C C . ARG A 1 248 ? -24.908 -4.890 32.251 1.00 85.19 248 ARG A C 1
ATOM 1814 O O . ARG A 1 248 ? -24.009 -4.089 32.458 1.00 85.19 248 ARG A O 1
ATOM 1821 N N . GLU A 1 249 ? -25.616 -5.454 33.223 1.00 86.69 249 GLU A N 1
ATOM 1822 C CA . GLU A 1 249 ? -25.436 -5.129 34.645 1.00 86.69 249 GLU A CA 1
ATOM 1823 C C . GLU A 1 249 ? -24.031 -5.489 35.132 1.00 86.69 249 GLU A C 1
ATOM 1825 O O . GLU A 1 249 ? -23.371 -4.690 35.793 1.00 86.69 249 GLU A O 1
ATOM 1830 N N . VAL A 1 250 ? -23.510 -6.644 34.706 1.00 87.94 250 VAL A N 1
ATOM 1831 C CA . VAL A 1 250 ? -22.122 -7.037 34.997 1.00 87.94 250 VAL A CA 1
ATOM 1832 C C . VAL A 1 250 ? -21.123 -6.063 34.362 1.00 87.94 250 VAL A C 1
ATOM 1834 O O . VAL A 1 250 ? -20.090 -5.747 34.954 1.00 87.94 250 VAL A O 1
ATOM 1837 N N . ALA A 1 251 ? -21.415 -5.546 33.166 1.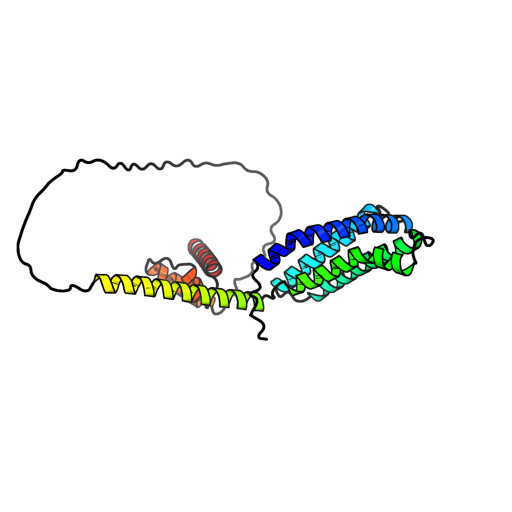00 85.88 251 ALA A N 1
ATOM 1838 C CA . ALA A 1 251 ? -20.562 -4.558 32.514 1.00 85.88 251 ALA A CA 1
ATOM 1839 C C . ALA A 1 251 ? -20.578 -3.199 33.237 1.00 85.88 251 ALA A C 1
ATOM 1841 O O . ALA A 1 251 ? -19.529 -2.555 33.345 1.00 85.88 251 ALA A O 1
ATOM 1842 N N . ASP A 1 252 ? -21.728 -2.810 33.789 1.00 87.62 252 ASP A N 1
ATOM 1843 C CA . ASP A 1 252 ? -21.875 -1.620 34.625 1.00 87.62 252 ASP A CA 1
ATOM 1844 C C . ASP A 1 252 ? -21.094 -1.776 35.940 1.00 87.62 252 ASP A C 1
ATOM 1846 O O . ASP A 1 252 ? -20.321 -0.886 36.304 1.00 87.62 252 ASP A O 1
ATOM 1850 N N . TRP A 1 253 ? -21.171 -2.941 36.599 1.00 89.25 253 TRP A N 1
ATOM 1851 C CA . TRP A 1 253 ? -20.372 -3.252 37.797 1.00 89.25 253 TRP A CA 1
ATOM 1852 C C . TRP A 1 253 ? -18.861 -3.248 37.536 1.00 89.25 253 TRP A C 1
ATOM 1854 O O . TRP A 1 253 ? -18.080 -2.903 38.422 1.00 89.25 253 TRP A O 1
ATOM 1864 N N . LEU A 1 254 ? -18.440 -3.564 36.309 1.00 85.69 254 LEU A N 1
ATOM 1865 C CA . LEU A 1 254 ? -17.046 -3.485 35.860 1.00 85.69 254 LEU A CA 1
ATOM 1866 C C . LEU A 1 254 ? -16.571 -2.051 35.545 1.00 85.69 254 LEU A C 1
ATOM 1868 O O . LEU A 1 254 ? -15.462 -1.887 35.025 1.00 85.69 254 LEU A O 1
ATOM 1872 N N . GLY A 1 255 ? -17.374 -1.029 35.859 1.00 84.44 255 GLY A N 1
ATOM 1873 C CA . GLY A 1 255 ? -17.055 0.383 35.639 1.00 84.44 255 GLY A CA 1
ATOM 1874 C C . GLY A 1 255 ? -17.529 0.914 34.285 1.00 84.44 255 GLY A C 1
ATOM 1875 O O . GLY A 1 255 ? -16.813 1.694 33.662 1.00 84.44 255 GLY A O 1
ATOM 1876 N N . GLY A 1 256 ? -18.699 0.471 33.811 1.00 78.88 256 GLY A N 1
ATOM 1877 C CA . GLY A 1 256 ? -19.297 0.939 32.552 1.00 78.88 256 GLY A CA 1
ATOM 1878 C C . GLY A 1 256 ? -18.624 0.380 31.295 1.00 78.88 256 GLY A C 1
ATOM 1879 O O . GLY A 1 256 ? -18.467 1.083 30.296 1.00 78.88 256 GLY A O 1
ATOM 1880 N N . LYS A 1 257 ? -18.174 -0.881 31.339 1.00 87.94 257 LYS A N 1
ATOM 1881 C CA . LYS A 1 257 ? -17.604 -1.566 30.166 1.00 87.94 257 LYS A CA 1
ATOM 1882 C C . LYS A 1 257 ? -18.703 -1.937 29.162 1.00 87.94 257 LYS A C 1
ATOM 1884 O O . LYS A 1 257 ? -19.892 -1.782 29.409 1.00 87.94 257 LYS A O 1
ATOM 1889 N N . SER A 1 258 ? -18.314 -2.455 27.997 1.00 87.25 258 SER A N 1
ATOM 1890 C CA . SER A 1 258 ? -19.288 -2.927 27.007 1.00 87.25 258 SER A CA 1
ATOM 1891 C C . SER A 1 258 ? -20.045 -4.170 27.493 1.00 87.25 258 SER A C 1
ATOM 1893 O O . SER A 1 258 ? -19.461 -5.044 28.139 1.00 87.25 258 SER A O 1
ATOM 1895 N N . THR A 1 259 ? -21.311 -4.316 27.090 1.00 88.56 259 THR A N 1
ATOM 1896 C CA . THR A 1 259 ? -22.156 -5.490 27.391 1.00 88.56 259 THR A CA 1
ATOM 1897 C C . THR A 1 259 ? -21.486 -6.810 27.006 1.00 88.56 259 THR A C 1
ATOM 1899 O O . THR A 1 259 ? -21.549 -7.778 27.756 1.00 88.56 259 THR A O 1
ATOM 1902 N N . ARG A 1 260 ? -20.757 -6.849 25.881 1.00 86.81 260 ARG A N 1
ATOM 1903 C CA . ARG A 1 260 ? -19.993 -8.035 25.453 1.00 86.81 260 ARG A CA 1
ATOM 1904 C C . ARG A 1 260 ? -18.898 -8.416 26.455 1.00 86.81 260 ARG A C 1
ATOM 1906 O O . ARG A 1 260 ? -18.615 -9.595 26.640 1.00 86.81 260 ARG A O 1
ATOM 1913 N N . THR A 1 261 ? -18.274 -7.429 27.096 1.00 87.06 261 THR A N 1
ATOM 1914 C CA . THR A 1 261 ? -17.263 -7.668 28.135 1.00 87.06 261 THR A CA 1
ATOM 1915 C C . THR A 1 261 ? -17.909 -8.224 29.400 1.00 87.06 261 THR A C 1
ATOM 1917 O O . THR A 1 261 ? -17.385 -9.183 29.957 1.00 87.06 261 THR A O 1
ATOM 1920 N N . GLY A 1 262 ? -19.063 -7.686 29.813 1.00 88.44 262 GLY A N 1
ATOM 1921 C CA . GLY A 1 262 ? -19.818 -8.217 30.951 1.00 88.44 262 GLY A CA 1
ATOM 1922 C C . GLY A 1 262 ? -20.358 -9.629 30.707 1.00 88.44 262 GLY A C 1
ATOM 1923 O O . GLY A 1 262 ? -20.205 -10.481 31.572 1.00 88.44 262 GLY A O 1
ATOM 1924 N N . GLN A 1 263 ? -20.866 -9.933 29.506 1.00 89.56 263 GLN A N 1
ATOM 1925 C CA . GLN A 1 263 ? -21.282 -11.294 29.123 1.00 89.56 263 GLN A CA 1
ATOM 1926 C C . GLN A 1 263 ? -20.129 -12.301 29.195 1.00 89.56 263 GLN A C 1
ATOM 1928 O O . GLN A 1 263 ? -20.285 -13.377 29.762 1.00 89.56 263 GLN A O 1
ATOM 1933 N N . ARG A 1 264 ? -18.952 -11.951 28.655 1.00 88.19 264 ARG A N 1
ATOM 1934 C CA . ARG A 1 264 ? -17.763 -12.817 28.742 1.00 88.19 264 ARG A CA 1
ATOM 1935 C C . ARG A 1 264 ? -17.313 -13.027 30.183 1.00 88.19 264 ARG A C 1
ATOM 1937 O O . ARG A 1 264 ? -16.868 -14.117 30.522 1.00 88.19 264 ARG A O 1
ATOM 1944 N N . TYR A 1 265 ? -17.402 -11.985 31.005 1.00 90.81 265 TYR A N 1
ATOM 1945 C CA . TYR A 1 265 ? -17.041 -12.068 32.414 1.00 90.81 265 TYR A CA 1
ATOM 1946 C C . TYR A 1 265 ? -17.995 -12.983 33.186 1.00 90.81 265 TYR A C 1
ATOM 1948 O O . TYR A 1 265 ? -17.533 -13.842 33.927 1.00 90.81 265 TYR A O 1
ATOM 1956 N N . LEU A 1 266 ? -19.303 -12.838 32.960 1.00 90.00 266 LEU A N 1
ATOM 1957 C CA . LEU A 1 266 ? -20.336 -13.677 33.562 1.00 90.00 266 LEU A CA 1
ATOM 1958 C C . LEU A 1 266 ? -20.186 -15.148 33.154 1.00 90.00 266 LEU A C 1
ATOM 1960 O O . LEU A 1 266 ? -20.184 -16.016 34.016 1.00 90.00 266 LEU A O 1
ATOM 1964 N N . ALA A 1 267 ? -19.980 -15.427 31.863 1.00 89.38 267 ALA A N 1
ATOM 1965 C CA . ALA A 1 267 ? -19.753 -16.789 31.381 1.00 89.38 267 ALA A CA 1
ATOM 1966 C C . ALA A 1 267 ? -18.518 -17.428 32.040 1.00 89.38 267 ALA A C 1
ATOM 1968 O O . ALA A 1 267 ? -18.593 -18.544 32.539 1.00 89.38 267 ALA A O 1
ATOM 1969 N N . ALA A 1 268 ? -17.410 -16.684 32.124 1.00 88.38 268 ALA A N 1
ATOM 1970 C CA . ALA A 1 268 ? -16.197 -17.154 32.787 1.00 88.38 268 ALA A CA 1
ATOM 1971 C C . ALA A 1 268 ? -16.357 -17.300 34.312 1.00 88.38 268 ALA A C 1
ATOM 1973 O O . ALA A 1 268 ? -15.594 -18.036 34.928 1.00 88.38 268 ALA A O 1
ATOM 1974 N N . TYR A 1 269 ? -17.276 -16.561 34.940 1.00 89.00 269 TYR A N 1
ATOM 1975 C CA . TYR A 1 269 ? -17.598 -16.713 36.359 1.00 89.00 269 TYR A CA 1
ATOM 1976 C C . TYR A 1 269 ? -18.368 -18.013 36.603 1.00 89.00 269 TYR A C 1
ATOM 1978 O O . TYR A 1 269 ? -17.926 -18.822 37.411 1.00 89.00 269 TYR A O 1
ATOM 1986 N N . LEU A 1 270 ? -19.442 -18.246 35.844 1.00 88.38 270 LEU A N 1
ATOM 1987 C CA . LEU A 1 270 ? -20.262 -19.457 35.947 1.00 88.38 270 LEU A CA 1
ATOM 1988 C C . LEU A 1 270 ? -19.461 -20.723 35.619 1.00 88.38 270 LEU A C 1
ATOM 1990 O O . LEU A 1 270 ? -19.621 -21.747 36.269 1.00 88.38 270 LEU A O 1
ATOM 1994 N N . GLU A 1 271 ? -18.547 -20.652 34.648 1.00 88.00 271 GLU A N 1
ATOM 1995 C CA . GLU A 1 271 ? -17.638 -21.759 34.331 1.00 88.00 271 GLU A CA 1
ATOM 1996 C C . GLU A 1 271 ? -16.692 -22.090 35.498 1.00 88.00 271 GLU A C 1
ATOM 1998 O O . GLU A 1 271 ? -16.415 -23.259 35.744 1.00 88.00 271 GLU A O 1
ATOM 2003 N N . ARG A 1 272 ? -16.228 -21.081 36.253 1.00 87.50 272 ARG A N 1
ATOM 2004 C CA . ARG A 1 272 ? -15.410 -21.303 37.459 1.00 87.50 272 ARG A CA 1
ATOM 2005 C C . ARG A 1 272 ? -16.223 -21.854 38.624 1.00 87.50 272 ARG A C 1
ATOM 2007 O O . ARG A 1 272 ? -15.688 -22.651 39.379 1.00 87.50 272 ARG A O 1
ATOM 2014 N N . GLU A 1 273 ? -17.463 -21.406 38.779 1.00 83.94 273 GLU A N 1
ATOM 2015 C CA . GLU A 1 273 ? -18.357 -21.855 39.850 1.00 83.94 273 GLU A CA 1
ATOM 2016 C C . GLU A 1 273 ? -18.819 -23.300 39.631 1.00 83.94 273 GLU A C 1
ATOM 2018 O O . GLU A 1 273 ? -18.829 -24.076 40.573 1.00 83.94 273 GLU A O 1
ATOM 2023 N N . ASN A 1 274 ? -19.081 -23.698 38.383 1.00 79.44 274 ASN A N 1
ATOM 2024 C CA . ASN A 1 274 ? -19.417 -25.084 38.034 1.00 79.44 274 ASN A CA 1
ATOM 2025 C C . ASN A 1 274 ? -18.217 -26.047 38.080 1.00 79.44 274 ASN A C 1
ATOM 2027 O O . ASN A 1 274 ? -18.405 -27.261 38.046 1.00 79.44 274 ASN A O 1
ATOM 2031 N N . ALA A 1 275 ? -16.989 -25.523 38.072 1.00 73.31 275 ALA A N 1
ATOM 2032 C CA . ALA A 1 275 ? -15.759 -26.313 38.135 1.00 73.31 275 ALA A CA 1
ATOM 2033 C C . ALA A 1 275 ? -15.202 -26.467 39.565 1.00 73.31 275 ALA A C 1
ATOM 2035 O O . ALA A 1 275 ? -14.178 -27.136 39.733 1.00 73.31 275 ALA A O 1
ATOM 2036 N N . ALA A 1 276 ? -15.829 -25.823 40.556 1.00 58.72 276 ALA A N 1
ATOM 2037 C CA . ALA A 1 276 ? -15.477 -25.867 41.976 1.00 58.72 276 ALA A CA 1
ATOM 2038 C C . ALA A 1 276 ? -16.432 -26.788 42.746 1.00 58.72 276 ALA A C 1
ATOM 2040 O O . ALA A 1 276 ? -15.947 -27.430 43.703 1.00 58.72 276 ALA A O 1
#

Organism: NCBI:txid1817495

Mean predicted aligned error: 20.39 Å

Solvent-accessible surface area (backbone atoms only — not comparable to full-atom values): 16600 Å² total; per-residue (Å²): 136,82,80,73,84,76,77,86,46,71,66,67,57,56,68,46,47,61,61,46,49,54,53,42,52,53,27,47,56,60,48,37,57,38,35,25,52,50,27,49,76,69,68,44,84,67,23,76,51,53,34,51,53,42,52,53,47,36,52,50,19,51,52,47,36,49,49,26,49,59,70,69,47,86,68,47,61,55,29,50,51,52,29,49,52,42,49,47,52,51,26,49,41,26,26,55,42,26,74,78,68,54,62,66,90,82,45,56,71,70,56,41,27,50,60,43,21,39,42,50,49,49,47,53,53,50,49,54,52,51,56,71,63,57,70,44,50,73,50,47,51,50,53,50,51,57,46,52,54,51,52,48,53,49,52,53,52,51,52,55,48,57,56,48,57,55,61,66,72,72,61,86,78,87,77,87,89,85,86,89,87,82,90,85,90,83,87,86,80,90,87,78,89,84,86,82,88,88,87,82,89,88,89,79,90,89,83,90,89,88,85,89,89,82,90,80,89,74,90,69,78,81,79,74,50,94,65,51,63,64,43,55,53,52,54,49,54,33,48,75,70,72,39,82,81,50,29,53,60,47,4,46,66,69,73,66,48,53,44,71,57,12,37,54,48,50,52,56,47,54,56,52,62,77,72,107

Secondary structure (DSSP, 8-state):
---------HHHHHTTHHHHHHHHHHHHHHHHHHHHHHHHHTT-SSTTHHHHHHHHHHHHHHHHHHHHHHHT-TTHHHHHHHHHHHHHHHHHHHHHHHHHH--TTTS-HHHHHHHHHHHHHHHHHHHHHHHHHS--HHHHHHHHHHHHHHHHHHHHHHHHHHHHHHHHHT-------------------------------------------------------TTHHHHHHHHHHHHHTT----HHHHHHHTTS--HHHHHHHHHHHHHHHHT-

Foldseek 3Di:
DDPDPDPLDVVVLVVVPVVLCVLLVVLLVLLQVLQLVLCVVVVHDPSSVRSVCLSVQLVVLLVVLLCCQAVVDPPSVVSVVSNVVSLVVSLVSQLVSLCVPPDCVVDPNVVSSCVSSVSSVVSVVVSVVSSVSRDGNVRVVVSVVVVVVVVVVVVVVVVVVVVVVVVVVPDPDDDDDDDDDDDDDDDDDDDDDDDDDDDDDDDDDDDDDDDDDDDDDDDDPPPDDPQLVQLLVVCVVCVVVVHRDQLQVSCVSSVNHDSVVSVVSSVVSVVVVVVD